Protein AF-A0A0P7WCR6-F1 (afdb_monomer)

InterPro domains:
  IPR000198 Rho GTPase-activating protein domain [PF00620] (204-243)
  IPR000198 Rho GTPase-activating protein domain [PF00620] (244-306)
  IPR000198 Rho GTPase-activating protein domain [PS50238] (139-334)
  IPR000198 Rho GTPase-activating protein domain [SM00324] (201-331)
  IPR001849 Pleckstrin homology domain [PF00169] (18-127)
  IPR001849 Pleckstrin homology domain [PS50003] (3-127)
  IPR001849 Pleckstrin homology domain [SM00233] (4-129)
  IPR008936 Rho GTPase activation protein [G3DSA:1.10.555.10] (169-244)
  IPR008936 Rho GTPase activation protein [G3DSA:1.10.555.10] (245-335)
  IPR008936 Rho GTPase activation protein [SSF48350] (186-334)
  IPR011993 PH-like domain superfamily [G3DSA:2.30.29.30] (2-131)
  IPR050729 Rho GTPase-activating protein [PTHR23176] (4-243)

Structure (mmCIF, N/CA/C/O backbone):
data_AF-A0A0P7WCR6-F1
#
_entry.id   AF-A0A0P7WCR6-F1
#
loop_
_atom_site.group_PDB
_atom_site.id
_atom_site.type_symbol
_atom_site.label_atom_id
_atom_site.label_alt_id
_atom_site.label_comp_id
_atom_site.label_asym_id
_atom_site.label_entity_id
_atom_site.label_seq_id
_atom_site.pdbx_PDB_ins_code
_atom_site.Cartn_x
_atom_site.Cartn_y
_atom_site.Cartn_z
_atom_site.occupancy
_atom_site.B_iso_or_equiv
_atom_site.auth_seq_id
_atom_site.auth_comp_id
_atom_site.auth_asym_id
_atom_site.auth_atom_id
_atom_site.pdbx_PDB_model_num
ATOM 1 N N . MET A 1 1 ? 34.610 5.562 -19.262 1.00 31.95 1 MET A N 1
ATOM 2 C CA . MET A 1 1 ? 33.791 4.786 -18.304 1.00 31.95 1 MET A CA 1
ATOM 3 C C . MET A 1 1 ? 33.119 3.664 -19.082 1.00 31.95 1 MET A C 1
ATOM 5 O O . MET A 1 1 ? 32.320 3.988 -19.953 1.00 31.95 1 MET A O 1
ATOM 9 N N . PRO A 1 2 ? 33.489 2.388 -18.886 1.00 41.81 2 PRO A N 1
ATOM 10 C CA . PRO A 1 2 ? 32.868 1.289 -19.621 1.00 41.81 2 PRO A CA 1
ATOM 11 C C . PRO A 1 2 ? 31.398 1.147 -19.199 1.00 41.81 2 PRO A C 1
ATOM 13 O O . PRO A 1 2 ? 31.091 1.083 -18.009 1.00 41.81 2 PRO A O 1
ATOM 16 N N . VAL A 1 3 ? 30.502 1.175 -20.185 1.00 52.72 3 VAL A N 1
ATOM 17 C CA . VAL A 1 3 ? 29.044 1.260 -20.019 1.00 52.72 3 VAL A CA 1
ATOM 18 C C . VAL A 1 3 ? 28.501 -0.071 -19.494 1.00 52.72 3 VAL A C 1
ATOM 20 O O . VAL A 1 3 ? 28.786 -1.124 -20.054 1.00 52.72 3 VAL A O 1
ATOM 23 N N . LEU A 1 4 ? 27.721 -0.031 -18.412 1.00 60.16 4 LEU A N 1
ATOM 24 C CA . LEU A 1 4 ? 26.920 -1.169 -17.957 1.00 60.16 4 LEU A CA 1
ATOM 25 C C . LEU A 1 4 ? 25.897 -1.523 -19.043 1.00 60.16 4 LEU A C 1
ATOM 27 O O . LEU A 1 4 ? 25.024 -0.710 -19.340 1.00 60.16 4 LEU A O 1
ATOM 31 N N . GLU A 1 5 ? 26.005 -2.714 -19.632 1.00 73.06 5 GLU A N 1
ATOM 32 C CA . GLU A 1 5 ? 25.114 -3.132 -20.721 1.00 73.06 5 GLU A CA 1
ATOM 33 C C . GLU A 1 5 ? 23.771 -3.620 -20.172 1.00 73.06 5 GLU A C 1
ATOM 35 O O . GLU A 1 5 ? 22.718 -3.225 -20.675 1.00 73.06 5 GLU A O 1
ATOM 40 N N . LYS A 1 6 ? 23.786 -4.455 -19.120 1.00 80.75 6 LYS A N 1
ATOM 41 C CA . LYS A 1 6 ? 22.566 -4.942 -18.457 1.00 80.75 6 LYS A CA 1
ATOM 42 C C . LYS A 1 6 ? 22.861 -5.547 -17.085 1.00 80.75 6 LYS A C 1
ATOM 44 O O . LYS A 1 6 ? 23.881 -6.203 -16.906 1.00 80.75 6 LYS A O 1
ATOM 49 N N . ALA A 1 7 ? 21.950 -5.391 -16.129 1.00 83.88 7 ALA A N 1
ATOM 50 C CA . ALA A 1 7 ? 21.996 -6.091 -14.847 1.00 83.88 7 ALA A CA 1
ATOM 51 C C . ALA A 1 7 ? 20.589 -6.520 -14.414 1.00 83.88 7 ALA A C 1
ATOM 53 O O . ALA A 1 7 ? 19.604 -5.875 -14.774 1.00 83.88 7 ALA A O 1
ATOM 54 N N . GLY A 1 8 ? 20.491 -7.613 -13.662 1.00 79.19 8 GLY A N 1
ATOM 55 C CA . GLY A 1 8 ? 19.223 -8.095 -13.126 1.00 79.19 8 GLY A CA 1
ATOM 56 C C . GLY A 1 8 ? 19.302 -9.508 -12.564 1.00 79.19 8 GLY A C 1
ATOM 57 O O . GLY A 1 8 ? 20.316 -10.195 -12.661 1.00 79.19 8 GLY A O 1
ATOM 58 N N . ILE A 1 9 ? 18.205 -9.946 -11.962 1.00 82.12 9 ILE A N 1
ATOM 59 C CA . ILE A 1 9 ? 18.092 -11.266 -11.344 1.00 82.12 9 ILE A CA 1
ATOM 60 C C . ILE A 1 9 ? 17.724 -12.298 -12.412 1.00 82.12 9 ILE A C 1
ATOM 62 O O . ILE A 1 9 ? 16.755 -12.101 -13.141 1.00 82.12 9 ILE A O 1
ATOM 66 N N . LEU A 1 10 ? 18.461 -13.409 -12.477 1.00 80.25 10 LEU A N 1
ATOM 67 C CA . LEU A 1 10 ? 18.158 -14.548 -13.347 1.00 80.25 10 LEU A CA 1
ATOM 68 C C . LEU A 1 10 ? 18.321 -15.866 -12.589 1.00 80.25 10 LEU A C 1
ATOM 70 O O . LEU A 1 10 ? 19.168 -15.980 -11.701 1.00 80.25 10 LEU A O 1
ATOM 74 N N . ASN A 1 11 ? 17.549 -16.881 -12.975 1.00 80.31 11 ASN A N 1
ATOM 75 C CA . ASN A 1 11 ? 17.787 -18.248 -12.527 1.00 80.31 11 ASN A CA 1
ATOM 76 C C . ASN A 1 11 ? 18.811 -18.892 -13.456 1.00 80.31 11 ASN A C 1
ATOM 78 O O . ASN A 1 11 ? 18.631 -18.889 -14.674 1.00 80.31 11 ASN A O 1
ATOM 82 N N . LYS A 1 12 ? 19.875 -19.467 -12.901 1.00 83.62 12 LYS A N 1
ATOM 83 C CA . LYS A 1 12 ? 20.907 -20.161 -13.675 1.00 83.62 12 LYS A CA 1
ATOM 84 C C . LYS A 1 12 ? 21.131 -21.577 -13.169 1.00 83.62 12 LYS A C 1
ATOM 86 O O . LYS A 1 12 ? 20.930 -21.889 -11.997 1.00 83.62 12 LYS A O 1
ATOM 91 N N . THR A 1 13 ? 21.625 -22.437 -14.047 1.00 80.56 13 THR A N 1
ATOM 92 C CA . THR A 1 13 ? 22.250 -23.696 -13.655 1.00 80.56 13 THR A CA 1
ATOM 93 C C . THR A 1 13 ? 23.379 -24.055 -14.607 1.00 80.56 13 THR A C 1
ATOM 95 O O . THR A 1 13 ? 23.327 -23.753 -15.800 1.00 80.56 13 THR A O 1
ATOM 98 N N . LYS A 1 14 ? 24.414 -24.710 -14.084 1.00 80.25 14 LYS A N 1
ATOM 99 C CA . LYS A 1 14 ? 25.519 -25.240 -14.881 1.00 80.25 14 LYS A CA 1
ATOM 100 C C . LYS A 1 14 ? 25.208 -26.686 -15.247 1.00 80.25 14 LYS A C 1
ATOM 102 O O . LYS A 1 14 ? 24.918 -27.497 -14.371 1.00 80.25 14 LYS A O 1
ATOM 107 N N . VAL A 1 15 ? 25.252 -27.005 -16.536 1.00 80.44 15 VAL A N 1
ATOM 108 C CA . VAL A 1 15 ? 24.962 -28.355 -17.051 1.00 80.44 15 VAL A CA 1
ATOM 109 C C . VAL A 1 15 ? 26.205 -29.073 -17.558 1.00 80.44 15 VAL A C 1
ATOM 111 O O . VAL A 1 15 ? 26.221 -30.303 -17.600 1.00 80.44 15 VAL A O 1
ATOM 114 N N . CYS A 1 16 ? 27.253 -28.329 -17.909 1.00 77.06 16 CYS A N 1
ATOM 115 C CA . CYS A 1 16 ? 28.523 -28.888 -18.348 1.00 77.06 16 CYS A CA 1
ATOM 116 C C . CYS A 1 16 ? 29.694 -28.074 -17.792 1.00 77.06 16 CYS A C 1
ATOM 118 O O . CYS A 1 16 ? 29.638 -26.843 -17.758 1.00 77.06 16 CYS A O 1
ATOM 120 N N . GLU A 1 17 ? 30.756 -28.761 -17.388 1.00 77.88 17 GLU A N 1
ATOM 121 C CA . GLU A 1 17 ? 32.039 -28.183 -16.995 1.00 77.88 17 GLU A CA 1
ATOM 122 C C . GLU A 1 17 ? 33.154 -28.965 -17.685 1.00 77.88 17 GLU A C 1
ATOM 124 O O . GLU A 1 17 ? 33.267 -30.176 -17.494 1.00 77.88 17 GLU A O 1
ATOM 129 N N . ASN A 1 18 ? 33.950 -28.294 -18.522 1.00 70.38 18 ASN A N 1
ATOM 130 C CA . ASN A 1 18 ? 35.040 -28.908 -19.288 1.00 70.38 18 ASN A CA 1
ATOM 131 C C . ASN A 1 18 ? 34.598 -30.164 -20.071 1.00 70.38 18 ASN A C 1
ATOM 133 O O . ASN A 1 18 ? 35.282 -31.187 -20.069 1.00 70.38 18 ASN A O 1
ATOM 137 N N . GLY A 1 19 ? 33.410 -30.126 -20.687 1.00 62.22 19 GLY A N 1
ATOM 138 C CA . GLY A 1 19 ? 32.857 -31.252 -21.451 1.00 62.22 19 GLY A CA 1
ATOM 139 C C . GLY A 1 19 ? 32.228 -32.380 -20.616 1.00 62.22 19 GLY A C 1
ATOM 140 O O . GLY A 1 19 ? 31.615 -33.283 -21.188 1.00 62.22 19 GLY A O 1
ATOM 141 N N . LYS A 1 20 ? 32.316 -32.339 -19.278 1.00 71.88 20 LYS A N 1
ATOM 142 C CA . LYS A 1 20 ? 31.663 -33.310 -18.385 1.00 71.88 20 LYS A CA 1
ATOM 143 C C . LYS A 1 20 ? 30.299 -32.796 -17.931 1.00 71.88 20 LYS A C 1
ATOM 145 O O . LYS A 1 20 ? 30.175 -31.666 -17.461 1.00 71.88 20 LYS A O 1
ATOM 150 N N . LYS A 1 21 ? 29.268 -33.643 -18.035 1.00 74.81 21 LYS A N 1
ATOM 151 C CA . LYS A 1 21 ? 27.912 -33.320 -17.565 1.00 74.81 21 LYS A CA 1
ATOM 152 C C . LYS A 1 21 ? 27.906 -33.179 -16.043 1.00 74.81 21 LYS A C 1
ATOM 154 O O . LYS A 1 21 ? 28.301 -34.102 -15.336 1.00 74.81 21 LYS A O 1
ATOM 159 N N . VAL A 1 22 ? 27.413 -32.046 -15.555 1.00 76.38 22 VAL A N 1
ATOM 160 C CA . VAL A 1 22 ? 27.266 -31.752 -14.124 1.00 76.38 22 VAL A CA 1
ATOM 161 C C . VAL A 1 22 ? 25.788 -31.836 -13.747 1.00 76.38 22 VAL A C 1
ATOM 163 O O . VAL A 1 22 ? 24.903 -31.537 -14.555 1.00 76.38 22 VAL A O 1
ATOM 166 N N . ARG A 1 23 ? 25.497 -32.285 -12.520 1.00 70.00 23 ARG A N 1
ATOM 167 C CA . ARG A 1 23 ? 24.127 -32.326 -12.000 1.00 70.00 23 ARG A CA 1
ATOM 168 C C . ARG A 1 23 ? 23.554 -30.907 -11.958 1.00 70.00 23 ARG A C 1
ATOM 170 O O . ARG A 1 23 ? 24.153 -30.014 -11.368 1.00 70.00 23 ARG A O 1
ATOM 177 N N . LYS A 1 24 ? 22.359 -30.736 -12.530 1.00 75.50 24 LYS A N 1
ATOM 178 C CA . LYS A 1 24 ? 21.612 -29.473 -12.489 1.00 75.50 24 LYS A CA 1
ATOM 179 C C . LYS A 1 24 ? 21.342 -29.072 -11.043 1.00 75.50 24 LYS A C 1
ATOM 181 O O . LYS A 1 24 ? 20.702 -29.818 -10.304 1.00 75.50 24 LYS A O 1
ATOM 186 N N . ASN A 1 25 ? 21.796 -27.883 -10.687 1.00 73.56 25 ASN A N 1
ATOM 187 C CA . ASN A 1 25 ? 21.457 -27.196 -9.452 1.00 73.56 25 ASN A CA 1
ATOM 188 C C . ASN A 1 25 ? 21.017 -25.779 -9.822 1.00 73.56 25 ASN A C 1
ATOM 190 O O . ASN A 1 25 ? 21.837 -25.000 -10.310 1.00 73.56 25 ASN A O 1
ATOM 194 N N . TRP A 1 26 ? 19.720 -25.498 -9.727 1.00 77.56 26 TRP A N 1
ATOM 195 C CA . TRP A 1 26 ? 19.171 -24.195 -10.091 1.00 77.56 26 TRP A CA 1
ATOM 196 C C . TRP A 1 26 ? 19.349 -23.227 -8.930 1.00 77.56 26 TRP A C 1
ATOM 198 O O . TRP A 1 26 ? 18.945 -23.531 -7.810 1.00 77.56 26 TRP A O 1
ATOM 208 N N . SER A 1 27 ? 19.931 -22.065 -9.207 1.00 76.12 27 SER A N 1
ATOM 209 C CA . SER A 1 27 ? 20.058 -20.984 -8.237 1.00 76.12 27 SER A CA 1
ATOM 210 C C . SER A 1 27 ? 19.693 -19.645 -8.861 1.00 76.12 27 SER A C 1
ATOM 212 O O . SER A 1 27 ? 19.939 -19.392 -10.044 1.00 76.12 27 SER A O 1
ATOM 214 N N . GLN A 1 28 ? 19.097 -18.784 -8.044 1.00 78.38 28 GLN A N 1
ATOM 215 C CA . GLN A 1 28 ? 18.871 -17.389 -8.382 1.00 78.38 28 GLN A CA 1
ATOM 216 C C . GLN A 1 28 ? 20.187 -16.626 -8.210 1.00 78.38 28 GLN A C 1
ATOM 218 O O . GLN A 1 28 ? 20.897 -16.813 -7.222 1.00 78.38 28 GLN A O 1
ATOM 223 N N . SER A 1 29 ? 20.540 -15.793 -9.184 1.00 78.38 29 SER A N 1
ATOM 224 C CA . SER A 1 29 ? 21.801 -15.054 -9.183 1.00 78.38 29 SER A CA 1
ATOM 225 C C . SER A 1 29 ? 21.607 -13.640 -9.716 1.00 78.38 29 SER A C 1
ATOM 227 O O . SER A 1 29 ? 20.920 -13.424 -10.720 1.00 78.38 29 SER A O 1
ATOM 229 N N . TRP A 1 30 ? 22.240 -12.668 -9.053 1.00 79.75 30 TRP A N 1
ATOM 230 C CA . TRP A 1 30 ? 22.373 -11.320 -9.595 1.00 79.75 30 TRP A CA 1
ATOM 231 C C . TRP A 1 30 ? 23.361 -11.361 -10.761 1.00 79.75 30 TRP A C 1
ATOM 233 O O . TRP A 1 30 ? 24.561 -11.583 -10.581 1.00 79.75 30 TRP A O 1
ATOM 243 N N . THR A 1 31 ? 22.838 -11.190 -11.969 1.00 82.25 31 THR A N 1
ATOM 244 C CA . THR A 1 31 ? 23.583 -11.322 -13.216 1.00 82.25 31 THR A CA 1
ATOM 245 C C . THR A 1 31 ? 23.892 -9.943 -13.775 1.00 82.25 31 THR A C 1
ATOM 247 O O . THR A 1 31 ? 23.001 -9.105 -13.909 1.00 82.25 31 THR A O 1
ATOM 250 N N . VAL A 1 32 ? 25.156 -9.708 -14.112 1.00 82.75 32 VAL A N 1
ATOM 251 C CA . VAL A 1 32 ? 25.634 -8.440 -14.668 1.00 82.75 32 VAL A CA 1
ATOM 252 C C . VAL A 1 32 ? 26.375 -8.716 -15.964 1.00 82.75 32 VAL A C 1
ATOM 254 O O . VAL A 1 32 ? 27.265 -9.558 -15.997 1.00 82.75 32 VAL A O 1
ATOM 257 N N . LEU A 1 33 ? 26.015 -7.991 -17.017 1.00 80.56 33 LEU A N 1
ATOM 258 C CA . LEU A 1 33 ? 26.712 -7.968 -18.291 1.00 80.56 33 LEU A CA 1
ATOM 259 C C . LEU A 1 33 ? 27.447 -6.636 -18.441 1.00 80.56 33 LEU A C 1
ATOM 261 O O . LEU A 1 33 ? 26.833 -5.563 -18.437 1.00 80.56 33 LEU A O 1
ATOM 265 N N . HIS A 1 34 ? 28.767 -6.713 -18.575 1.00 82.25 34 HIS A N 1
ATOM 266 C CA . HIS A 1 34 ? 29.632 -5.549 -18.713 1.00 82.25 34 HIS A CA 1
ATOM 267 C C . HIS A 1 34 ? 30.863 -5.891 -19.549 1.00 82.25 34 HIS A C 1
ATOM 269 O O . HIS A 1 34 ? 31.556 -6.860 -19.254 1.00 82.25 34 HIS A O 1
ATOM 275 N N . GLY A 1 35 ? 31.128 -5.111 -20.602 1.00 73.94 35 GLY A N 1
ATOM 276 C CA . GLY A 1 35 ? 32.359 -5.231 -21.390 1.00 73.94 35 GLY A CA 1
ATOM 277 C C . GLY A 1 35 ? 32.557 -6.610 -22.022 1.00 73.94 35 GLY A C 1
ATOM 278 O O . GLY A 1 35 ? 33.682 -7.100 -22.081 1.00 73.94 35 GLY A O 1
ATOM 279 N N . GLY A 1 36 ? 31.471 -7.269 -22.437 1.00 78.19 36 GLY A N 1
ATOM 280 C CA . GLY A 1 36 ? 31.535 -8.629 -22.977 1.00 78.19 36 GLY A CA 1
ATOM 281 C C . GLY A 1 36 ? 31.733 -9.744 -21.949 1.00 78.19 36 GLY A C 1
ATOM 282 O O . GLY A 1 36 ? 31.968 -10.894 -22.323 1.00 78.19 36 GLY A O 1
ATOM 283 N N . VAL A 1 37 ? 31.621 -9.425 -20.662 1.00 80.12 37 VAL A N 1
ATOM 284 C CA . VAL A 1 37 ? 31.745 -10.372 -19.559 1.00 80.12 37 VAL A CA 1
ATOM 285 C C . VAL A 1 37 ? 30.409 -10.480 -18.829 1.00 80.12 37 VAL A C 1
ATOM 287 O O . VAL A 1 37 ? 29.841 -9.482 -18.385 1.00 80.12 37 VAL A O 1
ATOM 290 N N . LEU A 1 38 ? 29.899 -11.706 -18.714 1.00 81.94 38 LEU A N 1
ATOM 291 C CA . LEU A 1 38 ? 28.676 -12.035 -17.992 1.00 81.94 38 LEU A CA 1
ATOM 292 C C . LEU A 1 38 ? 29.032 -12.627 -16.623 1.00 81.94 38 LEU A C 1
ATOM 294 O O . LEU A 1 38 ? 29.525 -13.752 -16.528 1.00 81.94 38 LEU A O 1
ATOM 298 N N . THR A 1 39 ? 28.772 -11.876 -15.560 1.00 80.88 39 THR A N 1
ATOM 299 C CA . THR A 1 39 ? 29.121 -12.242 -14.184 1.00 80.88 39 THR A CA 1
ATOM 300 C C . THR A 1 39 ? 27.879 -12.624 -13.391 1.00 80.88 39 THR A C 1
ATOM 302 O O . THR A 1 39 ? 26.918 -11.858 -13.305 1.00 80.88 39 THR A O 1
ATOM 305 N N . PHE A 1 40 ? 27.926 -13.796 -12.764 1.00 82.62 40 PHE A N 1
ATOM 306 C CA . PHE A 1 40 ? 26.909 -14.312 -11.856 1.00 82.62 40 PHE A CA 1
ATOM 307 C C . PHE A 1 40 ? 27.381 -14.141 -10.415 1.00 82.62 40 PHE A C 1
ATOM 309 O O . PHE A 1 40 ? 28.384 -14.734 -10.013 1.00 82.62 40 PHE A O 1
ATOM 316 N N . HIS A 1 41 ? 26.656 -13.356 -9.627 1.00 76.50 41 HIS A N 1
ATOM 317 C CA . HIS A 1 41 ? 26.973 -13.123 -8.222 1.00 76.50 41 HIS A CA 1
ATOM 318 C C . HIS A 1 41 ? 26.136 -14.039 -7.328 1.00 76.50 41 HIS A C 1
ATOM 320 O O . HIS A 1 41 ? 24.958 -14.297 -7.611 1.00 76.50 41 HIS A O 1
ATOM 326 N N . LYS A 1 42 ? 26.760 -14.533 -6.257 1.00 64.56 42 LYS A N 1
ATOM 327 C CA . LYS A 1 42 ? 26.117 -15.410 -5.277 1.00 64.56 42 LYS A CA 1
ATOM 328 C C . LYS A 1 42 ? 25.110 -14.610 -4.447 1.00 64.56 42 LYS A C 1
ATOM 330 O O . LYS A 1 42 ? 25.388 -13.475 -4.065 1.00 64.56 42 LYS A O 1
ATOM 335 N N . ASP A 1 43 ? 23.962 -15.208 -4.140 1.00 53.88 43 ASP A N 1
ATOM 336 C CA . ASP A 1 43 ? 23.026 -14.649 -3.161 1.00 53.88 43 ASP A CA 1
ATOM 337 C C . ASP A 1 43 ? 23.709 -14.608 -1.773 1.00 53.88 43 ASP A C 1
ATOM 339 O O . ASP A 1 43 ? 24.177 -15.665 -1.313 1.00 53.88 43 ASP A O 1
ATOM 343 N N . PRO A 1 44 ? 23.767 -13.443 -1.087 1.00 49.22 44 PRO A N 1
ATOM 344 C CA . PRO A 1 44 ? 24.331 -13.309 0.260 1.00 49.22 44 PRO A CA 1
ATOM 345 C C . PRO A 1 44 ? 23.808 -14.343 1.272 1.00 49.22 44 PRO A C 1
ATOM 347 O O . PRO A 1 44 ? 24.497 -14.659 2.242 1.00 49.22 44 PRO A O 1
ATOM 350 N N . LYS A 1 45 ? 22.617 -14.914 1.045 1.00 45.44 45 LYS A N 1
ATOM 351 C CA . LYS A 1 45 ? 21.961 -15.867 1.954 1.00 45.44 45 LYS A CA 1
ATOM 352 C C . LYS A 1 45 ? 22.445 -17.319 1.867 1.00 45.44 45 LYS A C 1
ATOM 354 O O . LYS A 1 45 ? 22.002 -18.141 2.662 1.00 45.44 45 LYS A O 1
ATOM 359 N N . SER A 1 46 ? 23.346 -17.667 0.944 1.00 42.12 46 SER A N 1
ATOM 360 C CA . SER A 1 46 ? 23.799 -19.061 0.734 1.00 42.12 46 SER A CA 1
ATOM 361 C C . SER A 1 46 ? 25.205 -19.372 1.279 1.00 42.12 46 SER A C 1
ATOM 363 O O . SER A 1 46 ? 25.858 -20.340 0.869 1.00 42.12 46 SER A O 1
ATOM 365 N N . THR A 1 47 ? 25.705 -18.558 2.209 1.00 38.94 47 THR A N 1
ATOM 366 C CA . THR A 1 47 ? 26.934 -18.856 2.959 1.00 38.94 47 THR A CA 1
ATOM 367 C C . THR A 1 47 ? 26.555 -19.668 4.194 1.00 38.94 47 THR A C 1
ATOM 369 O O . THR A 1 47 ? 25.841 -19.176 5.063 1.00 38.94 47 THR A O 1
ATOM 372 N N . ALA A 1 48 ? 26.975 -20.935 4.243 1.00 35.03 48 ALA A N 1
ATOM 373 C CA . ALA A 1 48 ? 26.765 -21.795 5.401 1.00 35.03 48 ALA A CA 1
ATOM 374 C C . ALA A 1 48 ? 27.342 -21.135 6.665 1.00 35.03 48 ALA A C 1
ATOM 376 O O . ALA A 1 48 ? 28.420 -20.540 6.625 1.00 35.03 48 ALA A O 1
ATOM 377 N N . ALA A 1 49 ? 26.607 -21.239 7.773 1.00 39.06 49 ALA A N 1
ATOM 378 C CA . ALA A 1 49 ? 27.015 -20.741 9.078 1.00 39.06 49 ALA A CA 1
ATOM 379 C C . ALA A 1 49 ? 28.322 -21.424 9.512 1.00 39.06 49 ALA A C 1
ATOM 381 O O . ALA A 1 49 ? 28.314 -22.582 9.920 1.00 39.06 49 ALA A O 1
ATOM 382 N N . GLY A 1 50 ? 29.448 -20.721 9.377 1.00 40.34 50 GLY A N 1
ATOM 383 C CA . GLY A 1 50 ? 30.744 -21.253 9.793 1.00 40.34 50 GLY A CA 1
ATOM 384 C C . GLY A 1 50 ? 31.957 -20.659 9.084 1.00 40.34 50 GLY A C 1
ATOM 385 O O . GLY A 1 50 ? 32.796 -21.416 8.621 1.00 40.34 50 GLY A O 1
ATOM 386 N N . ALA A 1 51 ? 32.067 -19.334 8.980 1.00 33.25 51 ALA A N 1
ATOM 387 C CA . ALA A 1 51 ? 33.357 -18.652 8.825 1.00 33.25 51 ALA A CA 1
ATOM 388 C C . ALA A 1 51 ? 33.168 -17.158 9.106 1.00 33.25 51 ALA A C 1
ATOM 390 O O . ALA A 1 51 ? 32.571 -16.422 8.324 1.00 33.25 51 ALA A O 1
ATOM 391 N N . SER A 1 52 ? 33.645 -16.735 10.270 1.00 41.75 52 SER A N 1
ATOM 392 C CA . SER A 1 52 ? 33.746 -15.335 10.664 1.00 41.75 52 SER A CA 1
ATOM 393 C C . SER A 1 52 ? 34.858 -14.640 9.856 1.00 41.75 52 SER A C 1
ATOM 395 O O . SER A 1 52 ? 35.898 -15.242 9.591 1.00 41.75 52 SER A O 1
ATOM 397 N N . ASN A 1 53 ? 34.614 -13.365 9.521 1.00 34.31 53 ASN A N 1
ATOM 398 C CA . ASN A 1 53 ? 35.523 -12.345 8.968 1.00 34.31 53 ASN A CA 1
ATOM 399 C C . ASN A 1 53 ? 35.772 -12.302 7.442 1.00 34.31 53 ASN A C 1
ATOM 401 O O . ASN A 1 53 ? 36.702 -12.927 6.941 1.00 34.31 53 ASN A O 1
ATOM 405 N N . LYS A 1 54 ? 35.063 -11.395 6.739 1.00 36.72 54 LYS A N 1
ATOM 406 C CA . LYS A 1 54 ? 35.589 -10.141 6.122 1.00 36.72 54 LYS A CA 1
ATOM 407 C C . LYS A 1 54 ? 34.672 -9.620 4.993 1.00 36.72 54 LYS A C 1
ATOM 409 O O . LYS A 1 54 ? 34.407 -10.333 4.037 1.00 36.72 54 LYS A O 1
ATOM 414 N N . THR A 1 55 ? 34.325 -8.327 5.073 1.00 31.44 55 THR A N 1
ATOM 415 C CA . THR A 1 55 ? 33.871 -7.412 3.993 1.00 31.44 55 THR A CA 1
ATOM 416 C C . THR A 1 55 ? 32.539 -7.703 3.273 1.00 31.44 55 THR A C 1
ATOM 418 O O . THR A 1 55 ? 32.321 -8.793 2.767 1.00 31.44 55 THR A O 1
ATOM 421 N N . ASN A 1 56 ? 31.696 -6.666 3.120 1.00 37.72 56 ASN A N 1
ATOM 422 C CA . ASN A 1 56 ? 30.502 -6.587 2.246 1.00 37.72 56 ASN A CA 1
ATOM 423 C C . ASN A 1 56 ? 30.839 -6.706 0.733 1.00 37.72 56 ASN A C 1
ATOM 425 O O . ASN A 1 56 ? 30.254 -6.027 -0.110 1.00 37.72 56 ASN A O 1
ATOM 429 N N . GLN A 1 57 ? 31.819 -7.528 0.358 1.00 38.09 57 GLN A N 1
ATOM 430 C CA . GLN A 1 57 ? 32.159 -7.764 -1.038 1.00 38.09 57 GLN A CA 1
ATOM 431 C C . GLN A 1 57 ? 31.154 -8.741 -1.648 1.00 38.09 57 GLN A C 1
ATOM 433 O O . GLN A 1 57 ? 31.063 -9.898 -1.243 1.00 38.09 57 GLN A O 1
ATOM 438 N N . ILE A 1 58 ? 30.417 -8.275 -2.657 1.00 46.00 58 ILE A N 1
ATOM 439 C CA . ILE A 1 58 ? 29.703 -9.148 -3.587 1.00 46.00 58 ILE A CA 1
ATOM 440 C C . ILE A 1 58 ? 30.777 -9.974 -4.305 1.00 46.00 58 ILE A C 1
ATOM 442 O O . ILE A 1 58 ? 31.449 -9.481 -5.209 1.00 46.00 58 ILE A O 1
ATOM 446 N N . VAL A 1 59 ? 30.982 -11.216 -3.869 1.00 44.44 59 VAL A N 1
ATOM 447 C CA . VAL A 1 59 ? 31.964 -12.108 -4.488 1.00 44.44 59 VAL A CA 1
ATOM 448 C C . VAL A 1 59 ? 31.365 -12.648 -5.795 1.00 44.44 59 VAL A C 1
ATOM 450 O O .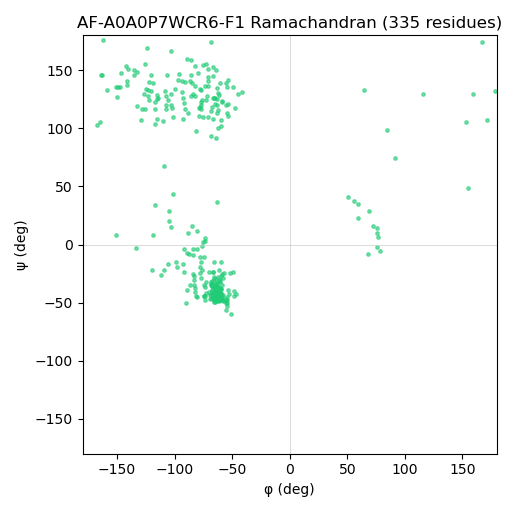 VAL A 1 59 ? 30.282 -13.246 -5.760 1.00 44.44 59 VAL A O 1
ATOM 453 N N . PRO A 1 60 ? 32.017 -12.443 -6.955 1.00 54.66 60 PRO A N 1
ATOM 454 C CA . PRO A 1 60 ? 31.578 -13.051 -8.204 1.00 54.66 60 PRO A CA 1
ATOM 455 C C . PRO A 1 60 ? 31.686 -14.573 -8.066 1.00 54.66 60 PRO A C 1
ATOM 457 O O . PRO A 1 60 ? 32.756 -15.109 -7.793 1.00 54.66 60 PRO A O 1
ATOM 460 N N . GLU A 1 61 ? 30.561 -15.273 -8.210 1.00 61.75 61 GLU A N 1
ATOM 461 C CA . GLU A 1 61 ? 30.519 -16.732 -8.092 1.00 61.75 61 GLU A CA 1
ATOM 462 C C . GLU A 1 61 ? 31.127 -17.365 -9.343 1.00 61.75 61 GLU A C 1
ATOM 464 O O . GLU A 1 61 ? 31.929 -18.288 -9.256 1.00 61.75 61 GLU A O 1
ATOM 469 N N . PHE A 1 62 ? 30.749 -16.840 -10.514 1.00 68.44 62 PHE A N 1
ATOM 470 C CA . PHE A 1 62 ? 31.264 -17.276 -11.804 1.00 68.44 62 PHE A CA 1
ATOM 471 C C . PHE A 1 62 ? 31.233 -16.131 -12.809 1.00 68.44 62 PHE A C 1
ATOM 473 O O . PHE A 1 62 ? 30.219 -15.449 -12.956 1.00 68.44 62 PHE A O 1
ATOM 480 N N . THR A 1 63 ? 32.321 -15.989 -13.552 1.00 74.31 63 THR A N 1
ATOM 481 C CA . THR A 1 63 ? 32.476 -14.993 -14.607 1.00 74.31 63 THR A CA 1
ATOM 482 C C . THR A 1 63 ? 32.617 -15.714 -15.938 1.00 74.31 63 THR A C 1
ATOM 484 O O . THR A 1 63 ? 33.425 -16.634 -16.067 1.00 74.31 63 THR A O 1
ATOM 487 N N . VAL A 1 64 ? 31.809 -15.327 -16.920 1.00 79.81 64 VAL A N 1
ATOM 488 C CA . VAL A 1 64 ? 31.789 -15.923 -18.254 1.00 79.81 64 VAL A CA 1
ATOM 489 C C . VAL A 1 64 ? 32.192 -14.875 -19.279 1.00 79.81 64 VAL A C 1
ATOM 491 O O . VAL A 1 64 ? 31.489 -13.889 -19.477 1.00 79.81 64 VAL A O 1
ATOM 494 N N . GLU A 1 65 ? 33.310 -15.101 -19.962 1.00 77.81 65 GLU A N 1
ATOM 495 C CA . GLU A 1 65 ? 33.696 -14.291 -21.116 1.00 77.81 65 GLU A CA 1
ATOM 496 C C . GLU A 1 65 ? 32.853 -14.697 -22.331 1.00 77.81 65 GLU A C 1
ATOM 498 O O . GLU A 1 65 ? 32.791 -15.875 -22.697 1.00 77.81 65 GLU A O 1
ATOM 503 N N . LEU A 1 66 ? 32.171 -13.726 -22.943 1.00 81.31 66 LEU A N 1
ATOM 504 C CA . LEU A 1 66 ? 31.265 -13.975 -24.065 1.00 81.31 66 LEU A CA 1
ATOM 505 C C . LEU A 1 66 ? 31.980 -14.034 -25.420 1.00 81.31 66 LEU A C 1
ATOM 507 O O . LEU A 1 66 ? 31.370 -14.422 -26.415 1.00 81.31 66 LEU A O 1
ATOM 511 N N . ARG A 1 67 ? 33.269 -13.684 -25.487 1.00 73.94 67 ARG A N 1
ATOM 512 C CA . ARG A 1 67 ? 34.059 -13.763 -26.721 1.00 73.94 67 ARG A CA 1
ATOM 513 C C . ARG A 1 67 ? 34.171 -15.224 -27.182 1.00 73.94 67 ARG A C 1
ATOM 515 O O . ARG A 1 67 ? 34.805 -16.050 -26.527 1.00 73.94 67 ARG A O 1
ATOM 522 N N . GLY A 1 68 ? 33.552 -15.542 -28.320 1.00 69.12 68 GLY A N 1
ATOM 523 C CA . GLY A 1 68 ? 33.467 -16.909 -28.850 1.00 69.12 68 GLY A CA 1
ATOM 524 C C . GLY A 1 68 ? 32.512 -17.829 -28.076 1.00 69.12 68 GLY A C 1
ATOM 525 O O . GLY A 1 68 ? 32.607 -19.052 -28.200 1.00 69.12 68 GLY A O 1
ATOM 526 N N . ALA A 1 69 ? 31.628 -17.267 -27.246 1.00 79.50 69 ALA A N 1
ATOM 527 C CA . ALA A 1 69 ? 30.509 -17.995 -26.661 1.00 79.50 69 ALA A CA 1
ATOM 528 C C . ALA A 1 69 ? 29.338 -18.058 -27.654 1.00 79.50 69 ALA A C 1
ATOM 530 O O . ALA A 1 69 ? 29.173 -17.179 -28.489 1.00 79.50 69 ALA A O 1
ATOM 531 N N . THR A 1 70 ? 28.489 -19.079 -27.543 1.00 78.31 70 THR A N 1
ATOM 532 C CA . THR A 1 70 ? 27.253 -19.184 -28.336 1.00 78.31 70 THR A CA 1
ATOM 533 C C . THR A 1 70 ? 26.042 -19.198 -27.420 1.00 78.31 70 THR A C 1
ATOM 535 O O . THR A 1 70 ? 26.059 -19.840 -26.368 1.00 78.31 70 THR A O 1
ATOM 538 N N . ILE A 1 71 ? 24.986 -18.489 -27.816 1.00 83.38 71 ILE A N 1
ATOM 539 C CA . ILE A 1 71 ? 23.709 -18.460 -27.106 1.00 83.38 71 ILE A CA 1
ATOM 540 C C . ILE A 1 71 ? 22.579 -18.907 -28.034 1.00 83.38 71 ILE A C 1
ATOM 542 O O . ILE A 1 71 ? 22.561 -18.567 -29.214 1.00 83.38 71 ILE A O 1
ATOM 546 N N . GLY A 1 72 ? 21.645 -19.692 -27.506 1.00 80.25 72 GLY A N 1
ATOM 547 C CA . GLY A 1 72 ? 20.437 -20.097 -28.217 1.00 80.25 72 GLY A CA 1
ATOM 548 C C . GLY A 1 72 ? 19.364 -20.604 -27.262 1.00 80.25 72 GLY A C 1
ATOM 549 O O . GLY A 1 72 ? 19.592 -20.713 -26.059 1.00 80.25 72 GLY A O 1
ATOM 550 N N . TRP A 1 73 ? 18.188 -20.926 -27.785 1.00 77.56 73 TRP A N 1
ATOM 551 C CA . TRP A 1 73 ? 17.104 -21.503 -26.990 1.00 77.56 73 TRP A CA 1
ATOM 552 C C . TRP A 1 73 ? 17.396 -22.962 -26.629 1.00 77.56 73 TRP A C 1
ATOM 554 O O . TRP A 1 73 ? 17.864 -23.741 -27.462 1.00 77.56 73 TRP A O 1
ATOM 564 N N . ALA A 1 74 ? 17.133 -23.337 -25.377 1.00 70.56 74 ALA A N 1
ATOM 565 C CA . ALA A 1 74 ? 17.382 -24.687 -24.892 1.00 70.56 74 ALA A CA 1
ATOM 566 C C . ALA A 1 74 ? 16.383 -25.693 -25.487 1.00 70.56 74 ALA A C 1
ATOM 568 O O . ALA A 1 74 ? 15.173 -25.464 -25.527 1.00 70.56 74 ALA A O 1
ATOM 569 N N . SER A 1 75 ? 16.891 -26.851 -25.902 1.00 63.22 75 SER A N 1
ATOM 570 C CA . SER A 1 75 ? 16.084 -27.930 -26.466 1.00 63.22 75 SER A CA 1
ATOM 571 C C . SER A 1 75 ? 15.231 -28.652 -25.407 1.00 63.22 75 SER A C 1
ATOM 573 O O . SER A 1 75 ? 15.536 -28.668 -24.208 1.00 63.22 75 SER A O 1
ATOM 575 N N . LYS A 1 76 ? 14.133 -29.273 -25.859 1.00 56.00 76 LYS A N 1
ATOM 576 C CA . LYS A 1 76 ? 13.092 -29.906 -25.021 1.00 56.00 76 LYS A CA 1
ATOM 577 C C . LYS A 1 76 ? 13.594 -31.064 -24.146 1.00 56.00 76 LYS A C 1
ATOM 579 O O . LYS A 1 76 ? 13.002 -31.355 -23.114 1.00 56.00 76 LYS A O 1
ATOM 584 N N . ASP A 1 77 ? 14.711 -31.686 -24.512 1.00 55.09 77 ASP A N 1
ATOM 585 C CA . ASP A 1 77 ? 15.403 -32.736 -23.751 1.00 55.09 77 ASP A CA 1
ATOM 586 C C . ASP A 1 77 ? 16.216 -32.195 -22.557 1.00 55.09 77 ASP A C 1
ATOM 588 O O . ASP A 1 77 ? 16.586 -32.950 -21.654 1.00 55.09 77 ASP A O 1
ATOM 592 N N . LYS A 1 78 ? 16.473 -30.879 -22.507 1.00 52.03 78 LYS A N 1
ATOM 593 C CA . LYS A 1 78 ? 17.297 -30.239 -21.468 1.00 52.03 78 LYS A CA 1
ATOM 594 C C . LYS A 1 78 ? 16.501 -29.453 -20.429 1.00 52.03 78 LYS A C 1
ATOM 596 O O . LYS A 1 78 ? 17.039 -29.217 -19.346 1.00 52.03 78 LYS A O 1
ATOM 601 N N . SER A 1 79 ? 15.239 -29.116 -20.688 1.00 51.72 79 SER A N 1
ATOM 602 C CA . SER A 1 79 ? 14.349 -28.435 -19.737 1.00 51.72 79 SER A CA 1
ATOM 603 C C . SER A 1 79 ? 13.153 -29.330 -19.400 1.00 51.72 79 SER A C 1
ATOM 605 O O . SER A 1 79 ? 12.250 -29.515 -20.208 1.00 51.72 79 SER A O 1
ATOM 607 N N . SER A 1 80 ? 13.160 -29.942 -18.214 1.00 45.69 80 SER A N 1
ATOM 608 C CA . SER A 1 80 ? 12.155 -30.925 -17.794 1.00 45.69 80 SER A CA 1
ATOM 609 C C . SER A 1 80 ? 11.237 -30.356 -16.708 1.00 45.69 80 SER A C 1
ATOM 611 O O . SER A 1 80 ? 11.281 -30.811 -15.564 1.00 45.69 80 SER A O 1
ATOM 613 N N . LYS A 1 81 ? 10.397 -29.365 -17.034 1.00 43.38 81 LYS A N 1
ATOM 614 C CA . LYS A 1 81 ? 9.204 -29.084 -16.216 1.00 43.38 81 LYS A CA 1
ATOM 615 C C . LYS A 1 81 ? 8.108 -30.071 -16.638 1.00 43.38 81 LYS A C 1
ATOM 617 O O . LYS A 1 81 ? 7.454 -29.910 -17.662 1.00 43.38 81 LYS A O 1
ATOM 622 N N . LYS A 1 82 ? 7.976 -31.160 -15.874 1.00 36.47 82 LYS A N 1
ATOM 623 C CA . LYS A 1 82 ? 6.864 -32.116 -15.964 1.00 36.47 82 LYS A CA 1
ATOM 624 C C . LYS A 1 82 ? 5.666 -31.453 -15.273 1.00 36.47 82 LYS A C 1
ATOM 626 O O . LYS A 1 82 ? 5.771 -31.157 -14.089 1.00 36.47 82 LYS A O 1
ATOM 631 N N . ASN A 1 83 ? 4.568 -31.257 -16.004 1.00 33.88 83 ASN A N 1
ATOM 632 C CA . ASN A 1 83 ? 3.244 -30.811 -15.533 1.00 33.88 83 ASN A CA 1
ATOM 633 C C . ASN A 1 83 ? 2.985 -29.292 -15.543 1.00 33.88 83 ASN A C 1
ATOM 635 O O . ASN A 1 83 ? 2.893 -28.692 -14.483 1.00 33.88 83 ASN A O 1
ATOM 639 N N . VAL A 1 84 ? 2.763 -28.703 -16.724 1.00 31.06 84 VAL A N 1
ATOM 640 C CA . VAL A 1 84 ? 1.772 -27.624 -16.932 1.00 31.06 84 VAL A CA 1
ATOM 641 C C . VAL A 1 84 ? 1.217 -27.773 -18.356 1.00 31.06 84 VAL A C 1
ATOM 643 O O . VAL A 1 84 ? 1.953 -28.073 -19.298 1.00 31.06 84 VAL A O 1
ATOM 646 N N . LEU A 1 85 ? -0.100 -27.650 -18.487 1.00 30.16 85 LEU A N 1
ATOM 647 C CA . LEU A 1 85 ? -0.857 -27.650 -19.734 1.00 30.16 85 LEU A CA 1
ATOM 648 C C . LEU A 1 85 ? -0.474 -26.430 -20.592 1.00 30.16 85 LEU A C 1
ATOM 650 O O . LEU A 1 85 ? -1.029 -25.368 -20.391 1.00 30.16 85 LEU A O 1
ATOM 654 N N . GLU A 1 86 ? 0.506 -26.583 -21.483 1.00 30.52 86 GLU A N 1
ATOM 655 C CA . GLU A 1 86 ? 0.657 -25.914 -22.794 1.00 30.52 86 GLU A CA 1
ATOM 656 C C . GLU A 1 86 ? 2.055 -26.255 -23.334 1.00 30.52 86 GLU A C 1
ATOM 658 O O . GLU A 1 86 ? 3.093 -25.846 -22.813 1.00 30.52 86 GLU A O 1
ATOM 663 N N . LYS A 1 87 ? 2.102 -27.121 -24.348 1.00 31.30 87 LYS A N 1
ATOM 664 C CA . LYS A 1 87 ? 3.302 -27.877 -24.752 1.00 31.30 87 LYS A CA 1
ATOM 665 C C . LYS A 1 87 ? 4.319 -27.111 -25.621 1.00 31.30 87 LYS A C 1
ATOM 667 O O . LYS A 1 87 ? 5.258 -27.754 -26.100 1.00 31.30 87 LYS A O 1
ATOM 672 N N . GLU A 1 88 ? 4.201 -25.790 -25.767 1.00 32.88 88 GLU A N 1
ATOM 673 C CA . GLU A 1 88 ? 5.136 -24.958 -26.555 1.00 32.88 88 GLU A CA 1
ATOM 674 C C . GLU A 1 88 ? 5.854 -23.853 -25.757 1.00 32.88 88 GLU A C 1
ATOM 676 O O . GLU A 1 88 ? 6.957 -23.462 -26.134 1.00 32.88 88 GLU A O 1
ATOM 681 N N . VAL A 1 89 ? 5.327 -23.413 -24.609 1.00 35.41 89 VAL A N 1
ATOM 682 C CA . VAL A 1 89 ? 5.813 -22.184 -23.946 1.00 35.41 89 VAL A CA 1
ATOM 683 C C . VAL A 1 89 ? 7.064 -22.414 -23.079 1.00 35.41 89 VAL A C 1
ATOM 685 O O . VAL A 1 89 ? 7.979 -21.599 -23.057 1.00 35.41 89 VAL A O 1
ATOM 688 N N . CYS A 1 90 ? 7.197 -23.572 -22.420 1.00 38.09 90 CYS A N 1
ATOM 689 C CA . CYS A 1 90 ? 8.272 -23.791 -21.432 1.00 38.09 90 CYS A CA 1
ATOM 690 C C . CYS A 1 90 ? 9.711 -23.811 -21.998 1.00 38.09 90 CYS A C 1
ATOM 692 O O . CYS A 1 90 ? 10.658 -23.570 -21.247 1.00 38.09 90 CYS A O 1
ATOM 694 N N . CYS A 1 91 ? 9.912 -24.112 -23.288 1.00 44.75 91 CYS A N 1
ATOM 695 C CA . CYS A 1 91 ? 11.247 -24.084 -23.911 1.00 44.75 91 CYS A CA 1
ATOM 696 C C . CYS A 1 91 ? 11.659 -22.679 -24.371 1.00 44.75 91 CYS A C 1
ATOM 698 O O . CYS A 1 91 ? 12.852 -22.383 -24.395 1.00 44.75 91 CYS A O 1
ATOM 700 N N . ALA A 1 92 ? 10.691 -21.801 -24.655 1.00 50.78 92 ALA A N 1
ATOM 701 C CA . ALA A 1 92 ? 10.924 -20.417 -25.069 1.00 50.78 92 ALA A CA 1
ATOM 702 C C . ALA A 1 92 ? 11.380 -19.502 -23.917 1.00 50.78 92 ALA A C 1
ATOM 704 O O . ALA A 1 92 ? 11.564 -18.310 -24.118 1.00 50.78 92 ALA A O 1
ATOM 705 N N . MET A 1 93 ? 11.579 -20.046 -22.710 1.00 54.59 93 MET A N 1
ATOM 706 C CA . MET A 1 93 ? 11.983 -19.281 -21.522 1.00 54.59 93 MET A CA 1
ATOM 707 C C . MET A 1 93 ? 13.329 -19.718 -20.943 1.00 54.59 93 MET A C 1
ATOM 709 O O . MET A 1 93 ? 13.707 -19.297 -19.851 1.00 54.59 93 MET A O 1
ATOM 713 N N . CYS A 1 94 ? 14.051 -20.593 -21.646 1.00 64.19 94 CYS A N 1
ATOM 714 C CA . CYS A 1 94 ? 15.335 -21.113 -21.201 1.00 64.19 94 CYS A CA 1
ATOM 715 C C . CYS A 1 94 ? 16.394 -20.885 -22.280 1.00 64.19 94 CYS A C 1
ATOM 717 O O . CYS A 1 94 ? 16.328 -21.458 -23.366 1.00 64.19 94 CYS A O 1
ATOM 719 N N . LEU A 1 95 ? 17.401 -20.083 -21.958 1.00 73.81 95 LEU A N 1
ATOM 720 C CA . LEU A 1 95 ? 18.563 -19.842 -22.802 1.00 73.81 95 LEU A CA 1
ATOM 721 C C . LEU A 1 95 ? 19.655 -20.843 -22.465 1.00 73.81 95 LEU A C 1
ATOM 723 O O . LEU A 1 95 ? 19.895 -21.148 -21.299 1.00 73.81 95 LEU A O 1
ATOM 727 N N . GLN A 1 96 ? 20.329 -21.338 -23.489 1.00 78.06 96 GLN A N 1
ATOM 728 C CA . GLN A 1 96 ? 21.522 -22.149 -23.379 1.00 78.06 96 GLN A CA 1
ATOM 729 C C . GLN A 1 96 ? 22.722 -21.310 -23.815 1.00 78.06 96 GLN A C 1
ATOM 731 O O . GLN A 1 96 ? 22.814 -20.918 -24.976 1.00 78.06 96 GLN A O 1
ATOM 736 N N . LEU A 1 97 ? 23.642 -21.061 -22.886 1.00 80.38 97 LEU A N 1
ATOM 737 C CA . LEU A 1 97 ? 24.905 -20.373 -23.137 1.00 80.38 97 LEU A CA 1
ATOM 738 C C . LEU A 1 97 ? 26.039 -21.396 -23.110 1.00 80.38 97 LEU A C 1
ATOM 740 O O . LEU A 1 97 ? 26.208 -22.106 -22.116 1.00 80.38 97 LEU A O 1
ATOM 744 N N . LYS A 1 98 ? 26.823 -21.468 -24.183 1.00 80.88 98 LYS A N 1
ATOM 745 C CA . LYS A 1 98 ? 28.018 -22.311 -24.265 1.00 80.88 98 LYS A CA 1
ATOM 746 C C . LYS A 1 98 ? 29.253 -21.441 -24.376 1.00 80.88 98 LYS A C 1
ATOM 748 O O . LYS A 1 98 ? 29.339 -20.606 -25.271 1.00 80.88 98 LYS A O 1
ATOM 753 N N . THR A 1 99 ? 30.210 -21.652 -23.489 1.00 78.81 99 THR A N 1
ATOM 754 C CA . THR A 1 99 ? 31.479 -20.924 -23.489 1.00 78.81 99 THR A CA 1
ATOM 755 C C . THR A 1 99 ? 32.511 -21.635 -24.362 1.00 78.81 99 THR A C 1
ATOM 757 O O . THR A 1 99 ? 32.438 -22.849 -24.576 1.00 78.81 99 THR A O 1
ATOM 760 N N . ARG A 1 100 ? 33.545 -20.907 -24.799 1.00 74.75 100 ARG A N 1
ATOM 761 C CA . ARG A 1 100 ? 34.709 -21.491 -25.490 1.00 74.75 100 ARG A CA 1
ATOM 762 C C . ARG A 1 100 ? 35.449 -22.534 -24.640 1.00 74.75 100 ARG A C 1
ATOM 764 O O . ARG A 1 100 ? 36.043 -23.461 -25.176 1.00 74.75 100 ARG A O 1
ATOM 771 N N . THR A 1 101 ? 35.378 -22.409 -23.314 1.00 71.44 101 THR A N 1
ATOM 772 C CA . THR A 1 101 ? 35.956 -23.356 -22.346 1.00 71.44 101 THR A CA 1
ATOM 773 C C . THR A 1 101 ? 35.147 -24.654 -22.201 1.00 71.44 101 THR A C 1
ATOM 775 O O . THR A 1 101 ? 35.497 -25.513 -21.395 1.00 71.44 101 THR A O 1
ATOM 778 N N . GLY A 1 102 ? 34.063 -24.823 -22.970 1.00 69.75 102 GLY A N 1
ATOM 779 C CA . GLY A 1 102 ? 33.222 -26.021 -22.939 1.00 69.75 102 GLY A CA 1
ATOM 780 C C . GLY A 1 102 ? 32.292 -26.094 -21.726 1.00 69.75 102 GLY A C 1
ATOM 781 O O . GLY A 1 102 ? 31.745 -27.163 -21.443 1.00 69.75 102 GLY A O 1
ATOM 782 N N . ALA A 1 103 ? 32.110 -24.983 -21.002 1.00 77.94 103 ALA A N 1
ATOM 783 C CA . ALA A 1 103 ? 31.088 -24.872 -19.973 1.00 77.94 103 ALA A CA 1
ATOM 784 C C . ALA A 1 103 ? 29.741 -24.536 -20.623 1.00 77.94 103 ALA A C 1
ATOM 786 O O . ALA A 1 103 ? 29.649 -23.690 -21.513 1.00 77.94 103 ALA A O 1
ATOM 787 N N . GLU A 1 104 ? 28.685 -25.203 -20.170 1.00 81.12 104 GLU A N 1
ATOM 788 C CA . GLU A 1 104 ? 27.327 -24.946 -20.642 1.00 81.12 104 GLU A CA 1
ATOM 789 C C . GLU A 1 104 ? 26.449 -24.521 -19.465 1.00 81.12 104 GLU A C 1
ATOM 791 O O . GLU A 1 104 ? 26.422 -25.182 -18.419 1.00 81.12 104 GLU A O 1
ATOM 796 N N . PHE A 1 105 ? 25.700 -23.442 -19.667 1.00 81.19 105 PHE A N 1
ATOM 797 C CA . PHE A 1 105 ? 24.761 -22.885 -18.706 1.00 81.19 105 PHE A CA 1
ATOM 798 C C . PHE A 1 105 ? 23.358 -22.858 -19.288 1.00 81.19 105 PHE A C 1
ATOM 800 O O . PHE A 1 105 ? 23.168 -22.624 -20.482 1.00 81.19 105 PHE A O 1
ATOM 807 N N . LEU A 1 106 ? 22.381 -23.071 -18.415 1.00 82.06 106 LEU A N 1
ATOM 808 C CA . LEU A 1 106 ? 20.986 -22.774 -18.688 1.00 82.06 106 LEU A CA 1
ATOM 809 C C . LEU A 1 106 ? 20.580 -21.558 -17.862 1.00 82.06 106 LEU A C 1
ATOM 811 O O . LEU A 1 106 ? 20.872 -21.505 -16.667 1.00 82.06 106 LEU A O 1
ATOM 815 N N . ILE A 1 107 ? 19.926 -20.599 -18.505 1.00 83.06 107 ILE A N 1
ATOM 816 C CA . ILE A 1 107 ? 19.456 -19.352 -17.904 1.00 83.06 107 ILE A CA 1
ATOM 817 C C . ILE A 1 107 ? 17.949 -19.273 -18.130 1.00 83.06 107 ILE A C 1
ATOM 819 O O . ILE A 1 107 ? 17.491 -19.427 -19.259 1.00 83.06 107 ILE A O 1
ATOM 823 N N . GLN A 1 108 ? 17.184 -19.042 -17.071 1.00 81.25 108 GLN A N 1
ATOM 824 C CA . GLN A 1 108 ? 15.728 -18.991 -17.103 1.00 81.25 108 GLN A CA 1
ATOM 825 C C . GLN A 1 108 ? 15.205 -17.757 -16.364 1.00 81.25 108 GLN A C 1
ATOM 827 O O . GLN A 1 108 ? 15.783 -17.307 -15.371 1.00 81.25 108 GLN A O 1
ATOM 832 N N . TYR A 1 109 ? 14.071 -17.246 -16.834 1.00 78.56 109 TYR A N 1
ATOM 833 C CA . TYR A 1 109 ? 13.255 -16.268 -16.127 1.00 78.56 109 TYR A CA 1
ATOM 834 C C . TYR A 1 109 ? 11.771 -16.576 -16.364 1.00 78.56 109 TYR A C 1
ATOM 836 O O . TYR A 1 109 ? 11.449 -17.188 -17.379 1.00 78.56 109 TYR A O 1
ATOM 844 N N . ASP A 1 110 ? 10.886 -16.183 -15.445 1.00 70.19 110 ASP A N 1
ATOM 845 C CA . ASP A 1 110 ? 9.451 -16.523 -15.502 1.00 70.19 110 ASP A CA 1
ATOM 846 C C . ASP A 1 110 ? 8.623 -15.567 -16.386 1.00 70.19 110 ASP A C 1
ATOM 848 O O . ASP A 1 110 ? 7.445 -15.811 -16.628 1.00 70.19 110 ASP A O 1
ATOM 852 N N . THR A 1 111 ? 9.244 -14.515 -16.929 1.00 71.69 111 THR A N 1
ATOM 853 C CA . THR A 1 111 ? 8.613 -13.533 -17.828 1.00 71.69 111 THR A CA 1
ATOM 854 C C . THR A 1 111 ? 9.258 -13.547 -19.216 1.00 71.69 111 THR A C 1
ATOM 856 O O . THR A 1 111 ? 10.452 -13.262 -19.351 1.00 71.69 111 THR A O 1
ATOM 859 N N . ASP A 1 112 ? 8.452 -13.779 -20.257 1.00 67.88 112 ASP A N 1
ATOM 860 C CA . ASP A 1 112 ? 8.902 -13.873 -21.656 1.00 67.88 112 ASP A CA 1
ATOM 861 C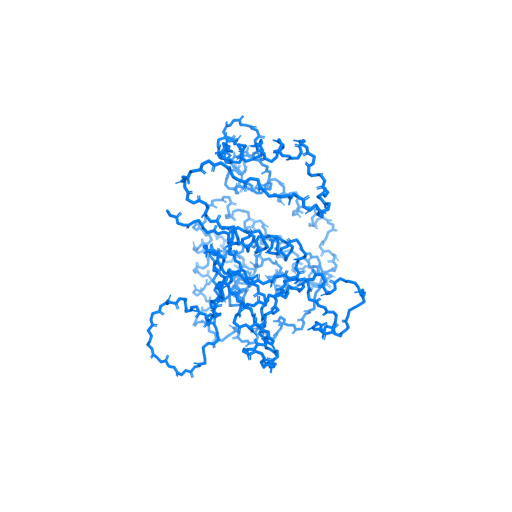 C . ASP A 1 112 ? 9.605 -12.609 -22.156 1.00 67.88 112 ASP A C 1
ATOM 863 O O . ASP A 1 112 ? 10.653 -12.676 -22.797 1.00 67.88 112 ASP A O 1
ATOM 867 N N . SER A 1 113 ? 9.061 -11.428 -21.861 1.00 70.75 113 SER A N 1
ATOM 868 C CA . SER A 1 113 ? 9.650 -10.163 -22.318 1.00 70.75 113 SER A CA 1
ATOM 869 C C . SER A 1 113 ? 11.056 -9.943 -21.751 1.00 70.75 113 SER A C 1
ATOM 871 O O . SER A 1 113 ? 11.937 -9.453 -22.456 1.00 70.75 113 SER A O 1
ATOM 873 N N . ILE A 1 114 ? 11.290 -10.363 -20.505 1.00 75.19 114 ILE A N 1
ATOM 874 C CA . ILE A 1 114 ? 12.569 -10.199 -19.814 1.00 75.19 114 ILE A CA 1
ATOM 875 C C . ILE A 1 114 ? 13.609 -11.163 -20.383 1.00 75.19 114 ILE A C 1
ATOM 877 O O . ILE A 1 114 ? 14.716 -10.732 -20.711 1.00 75.19 114 ILE A O 1
ATOM 881 N N . ILE A 1 115 ? 13.273 -12.446 -20.550 1.00 77.50 115 ILE A N 1
ATOM 882 C CA . ILE A 1 115 ? 14.229 -13.430 -21.078 1.00 77.50 115 ILE A CA 1
ATOM 883 C C . ILE A 1 115 ? 14.570 -13.171 -22.554 1.00 77.50 115 ILE A C 1
ATOM 885 O O . ILE A 1 115 ? 15.727 -13.320 -22.945 1.00 77.50 115 ILE A O 1
ATOM 889 N N . ASN A 1 116 ? 13.612 -12.689 -23.355 1.00 76.31 116 ASN A N 1
ATOM 890 C CA . ASN A 1 116 ? 13.857 -12.268 -24.736 1.00 76.31 116 ASN A CA 1
ATOM 891 C C . ASN A 1 116 ? 14.785 -11.048 -24.822 1.00 76.31 116 ASN A C 1
ATOM 893 O O . ASN A 1 116 ? 15.662 -10.996 -25.687 1.00 76.31 116 ASN A O 1
ATOM 897 N N . ASP A 1 117 ? 14.627 -10.079 -23.920 1.00 78.62 117 ASP A N 1
ATOM 898 C CA . ASP A 1 117 ? 15.511 -8.915 -23.862 1.00 78.62 117 ASP A CA 1
ATOM 899 C C . ASP A 1 117 ? 16.937 -9.312 -23.444 1.00 78.62 117 ASP A C 1
ATOM 901 O O . ASP A 1 117 ? 17.910 -8.893 -24.069 1.00 78.62 117 ASP A O 1
ATOM 905 N N . TRP A 1 118 ? 17.079 -10.211 -22.463 1.00 82.62 118 TRP A N 1
ATOM 906 C CA . TRP A 1 118 ? 18.375 -10.803 -22.109 1.00 82.62 118 TRP A CA 1
ATOM 907 C C . TRP A 1 118 ? 19.014 -11.571 -23.270 1.00 82.62 118 TRP A C 1
ATOM 909 O O . TRP A 1 118 ? 20.197 -11.374 -23.545 1.00 82.62 118 TRP A O 1
ATOM 919 N N . HIS A 1 119 ? 18.247 -12.397 -23.987 1.00 81.06 119 HIS A N 1
ATOM 920 C CA . HIS A 1 119 ? 18.724 -13.111 -25.172 1.00 81.06 119 HIS A CA 1
ATOM 921 C C . HIS A 1 119 ? 19.252 -12.150 -26.236 1.00 81.06 119 HIS A C 1
ATOM 923 O O . HIS A 1 119 ? 20.356 -12.336 -26.750 1.00 81.06 119 HIS A O 1
ATOM 929 N N . LYS A 1 120 ? 18.482 -11.101 -26.543 1.00 82.62 120 LYS A N 1
ATOM 930 C CA . LYS A 1 120 ? 18.843 -10.097 -27.542 1.00 82.62 120 LYS A CA 1
ATOM 931 C C . LYS A 1 120 ? 20.129 -9.369 -27.169 1.00 82.62 120 LYS A C 1
ATOM 933 O O . LYS A 1 120 ? 21.023 -9.283 -28.003 1.00 82.62 120 LYS A O 1
ATOM 938 N N . VAL A 1 121 ? 20.232 -8.887 -25.930 1.00 82.06 121 VAL A N 1
ATOM 939 C CA . VAL A 1 121 ? 21.412 -8.149 -25.466 1.00 82.06 121 VAL A CA 1
ATOM 940 C C . VAL A 1 121 ? 22.651 -9.045 -25.487 1.00 82.06 121 VAL A C 1
ATOM 942 O O . VAL A 1 121 ? 23.643 -8.663 -26.092 1.00 82.06 121 VAL A O 1
ATOM 945 N N . ILE A 1 122 ? 22.587 -10.265 -24.941 1.00 81.94 122 ILE A N 1
ATOM 946 C CA . ILE A 1 122 ? 23.741 -11.182 -24.941 1.00 81.94 122 ILE A CA 1
ATOM 947 C C . ILE A 1 122 ? 24.159 -11.555 -26.375 1.00 81.94 122 ILE A C 1
ATOM 949 O O . ILE A 1 122 ? 25.350 -11.588 -26.678 1.00 81.94 122 ILE A O 1
ATOM 953 N N . THR A 1 123 ? 23.196 -11.792 -27.272 1.00 82.88 123 THR A N 1
ATOM 954 C CA . THR A 1 123 ? 23.468 -12.080 -28.693 1.00 82.88 123 THR A CA 1
ATOM 955 C C . THR A 1 123 ? 24.150 -10.901 -29.387 1.00 82.88 123 THR A C 1
ATOM 957 O O . THR A 1 123 ? 25.125 -11.085 -30.117 1.00 82.88 123 THR A O 1
ATOM 960 N N . ASP A 1 124 ? 23.658 -9.680 -29.156 1.00 79.38 124 ASP A N 1
ATOM 961 C CA . ASP A 1 124 ? 24.246 -8.465 -29.718 1.00 79.38 124 ASP A CA 1
ATOM 962 C C . ASP A 1 124 ? 25.670 -8.231 -29.193 1.00 79.38 124 ASP A C 1
ATOM 964 O O . ASP A 1 124 ? 26.537 -7.845 -29.980 1.00 79.38 124 ASP A O 1
ATOM 968 N N . THR A 1 125 ? 25.930 -8.509 -27.912 1.00 80.50 125 THR A N 1
ATOM 969 C CA . THR A 1 125 ? 27.262 -8.400 -27.303 1.00 80.50 125 THR A CA 1
ATOM 970 C C . THR A 1 125 ? 28.231 -9.435 -27.877 1.00 80.50 125 THR A C 1
ATOM 972 O O . THR A 1 125 ? 29.319 -9.059 -28.301 1.00 80.50 125 THR A O 1
ATOM 975 N N . ILE A 1 126 ? 27.840 -10.713 -27.991 1.00 81.50 126 ILE A N 1
ATOM 976 C CA . ILE A 1 126 ? 28.673 -11.757 -28.627 1.00 81.50 126 ILE A CA 1
ATOM 977 C C . ILE A 1 126 ? 29.064 -11.334 -30.049 1.00 81.50 126 ILE A C 1
ATOM 979 O O . ILE A 1 126 ? 30.242 -11.354 -30.398 1.00 81.50 126 ILE A O 1
ATOM 983 N N . ARG A 1 127 ? 28.098 -10.855 -30.845 1.00 80.94 127 ARG A N 1
ATOM 984 C CA . ARG A 1 127 ? 28.351 -10.406 -32.222 1.00 80.94 127 ARG A CA 1
ATOM 985 C C . ARG A 1 127 ? 29.309 -9.213 -32.296 1.00 80.94 127 ARG A C 1
ATOM 987 O O . ARG A 1 127 ? 30.106 -9.134 -33.225 1.00 80.94 127 ARG A O 1
ATOM 994 N N . GLN A 1 128 ? 29.220 -8.270 -31.356 1.00 78.88 128 GLN A N 1
ATOM 995 C CA . GLN A 1 128 ? 30.137 -7.125 -31.290 1.00 78.88 128 GLN A CA 1
ATOM 996 C C . GLN A 1 128 ? 31.563 -7.549 -30.914 1.00 78.88 128 GLN A C 1
ATOM 998 O O . GLN A 1 128 ? 32.518 -6.947 -31.390 1.00 78.88 128 GLN A O 1
ATOM 1003 N N . LEU A 1 129 ? 31.718 -8.603 -30.107 1.00 74.25 129 LEU A N 1
ATOM 1004 C CA . LEU A 1 129 ? 33.024 -9.136 -29.704 1.00 74.25 129 LEU A CA 1
ATOM 1005 C C . LEU A 1 129 ? 33.707 -9.993 -30.782 1.00 74.25 129 LEU A C 1
ATOM 1007 O O . LEU A 1 129 ? 34.912 -10.219 -30.683 1.00 74.25 129 LEU A O 1
ATOM 1011 N N . GLU A 1 130 ? 32.953 -10.494 -31.765 1.00 67.12 130 GLU A N 1
ATOM 1012 C CA . GLU A 1 130 ? 33.457 -11.294 -32.894 1.00 67.12 130 GLU A CA 1
ATOM 1013 C C . GLU A 1 130 ? 33.910 -10.447 -34.096 1.00 67.12 130 GLU A C 1
ATOM 1015 O O . GLU A 1 130 ? 34.506 -10.986 -35.029 1.00 67.12 130 GLU A O 1
ATOM 1020 N N . GLN A 1 131 ? 33.670 -9.130 -34.091 1.00 54.81 131 GLN A N 1
ATOM 1021 C CA . GLN A 1 131 ? 34.207 -8.237 -35.120 1.00 54.81 131 GLN A CA 1
ATOM 1022 C C . GLN A 1 131 ? 35.722 -8.050 -34.923 1.00 54.81 131 GLN A C 1
ATOM 1024 O O . GLN A 1 131 ? 36.141 -7.622 -33.844 1.00 54.81 131 GLN A O 1
ATOM 1029 N N . PRO A 1 132 ? 36.566 -8.324 -35.936 1.00 43.38 132 PRO A N 1
ATOM 1030 C CA . PRO A 1 132 ? 37.956 -7.893 -35.912 1.00 43.38 132 PRO A CA 1
ATOM 1031 C C . PRO A 1 132 ? 37.987 -6.362 -35.936 1.00 43.38 132 PRO A C 1
ATOM 1033 O O . PRO A 1 132 ? 37.392 -5.748 -36.822 1.00 43.38 132 PRO A O 1
ATOM 1036 N N . CYS A 1 133 ? 38.671 -5.740 -34.974 1.00 30.98 133 CYS A N 1
ATOM 1037 C CA . CYS A 1 133 ? 39.107 -4.357 -35.125 1.00 30.98 133 CYS A CA 1
ATOM 1038 C C . CYS A 1 133 ? 40.027 -4.295 -36.351 1.00 30.98 133 CYS A C 1
ATOM 1040 O O . CYS A 1 133 ? 41.145 -4.801 -36.293 1.00 30.98 133 CYS A O 1
ATOM 1042 N N . GLU A 1 134 ? 39.562 -3.718 -37.456 1.00 36.41 134 GLU A N 1
ATOM 1043 C CA . GLU A 1 134 ? 40.459 -3.285 -38.524 1.00 36.41 134 GLU A CA 1
ATOM 1044 C C . GLU A 1 134 ? 41.149 -2.001 -38.048 1.00 36.41 134 GLU A C 1
ATOM 1046 O O . GLU A 1 134 ? 40.510 -0.964 -37.857 1.00 36.41 134 GLU A O 1
ATOM 1051 N N . GLU A 1 135 ? 42.450 -2.113 -37.775 1.00 35.09 135 GLU A N 1
ATOM 1052 C CA . GLU A 1 135 ? 43.359 -0.976 -37.664 1.00 35.09 135 GLU A CA 1
ATOM 1053 C C . GLU A 1 135 ? 43.393 -0.225 -39.004 1.00 35.09 135 GLU A C 1
ATOM 1055 O O . GLU A 1 135 ? 43.395 -0.831 -40.077 1.00 35.09 135 GLU A O 1
ATOM 1060 N N . GLU A 1 136 ? 43.404 1.106 -38.939 1.00 36.97 136 GLU A N 1
ATOM 1061 C CA . GLU A 1 136 ? 43.559 1.968 -40.106 1.00 36.97 136 GLU A CA 1
ATOM 1062 C C . GLU A 1 136 ? 44.884 1.686 -40.834 1.00 36.97 136 GLU A C 1
ATOM 1064 O O . GLU A 1 136 ? 45.961 1.837 -40.258 1.00 36.97 136 GLU A O 1
ATOM 1069 N N . GLY A 1 137 ? 44.811 1.365 -42.131 1.00 33.31 137 GLY A N 1
ATOM 1070 C CA . GLY A 1 137 ? 45.951 1.487 -43.042 1.00 33.31 137 GLY A CA 1
ATOM 1071 C C . GLY A 1 137 ? 45.940 0.543 -44.247 1.00 33.31 137 GLY A C 1
ATOM 1072 O O . GLY A 1 137 ? 46.323 -0.615 -44.126 1.00 33.31 137 GLY A O 1
ATOM 1073 N N . GLY A 1 138 ? 45.635 1.077 -45.438 1.00 30.31 138 GLY A N 1
ATOM 1074 C CA . GLY A 1 138 ? 46.100 0.519 -46.721 1.00 30.31 138 GLY A CA 1
ATOM 1075 C C . GLY A 1 138 ? 45.025 -0.023 -47.675 1.00 30.31 138 GLY A C 1
ATOM 1076 O O . GLY A 1 138 ? 44.179 -0.826 -47.311 1.00 30.31 138 GLY A O 1
ATOM 1077 N N . GLU A 1 139 ? 45.095 0.435 -48.924 1.00 33.19 139 GLU A N 1
ATOM 1078 C CA . GLU A 1 139 ? 44.176 0.251 -50.062 1.00 33.19 139 GLU A CA 1
ATOM 1079 C C . GLU A 1 139 ? 44.078 -1.187 -50.664 1.00 33.19 139 GLU A C 1
ATOM 1081 O O . GLU A 1 139 ? 44.791 -2.095 -50.238 1.00 33.19 139 GLU A O 1
ATOM 1086 N N . PRO A 1 140 ? 43.159 -1.452 -51.630 1.00 45.78 140 PRO A N 1
ATOM 1087 C CA . PRO A 1 140 ? 42.304 -2.637 -51.618 1.00 45.78 140 PRO A CA 1
ATOM 1088 C C . PRO A 1 140 ? 42.829 -3.811 -52.454 1.00 45.78 140 PRO A C 1
ATOM 1090 O O . PRO A 1 140 ? 43.320 -3.637 -53.569 1.00 45.78 140 PRO A O 1
ATOM 1093 N N . MET A 1 141 ? 42.564 -5.045 -52.004 1.00 33.78 141 MET A N 1
ATOM 1094 C CA . MET A 1 141 ? 42.667 -6.225 -52.866 1.00 33.78 141 MET A CA 1
ATOM 1095 C C . MET A 1 141 ? 41.402 -7.089 -52.825 1.00 33.78 141 MET A C 1
ATOM 1097 O O . MET A 1 141 ? 41.011 -7.670 -51.817 1.00 33.78 141 MET A O 1
ATOM 1101 N N . ARG A 1 142 ? 40.785 -7.153 -54.005 1.00 44.56 142 ARG A N 1
ATOM 1102 C CA . ARG A 1 142 ? 39.636 -7.958 -54.425 1.00 44.56 142 ARG A CA 1
ATOM 1103 C C . ARG A 1 142 ? 39.694 -9.393 -53.892 1.00 44.56 142 ARG A C 1
ATOM 1105 O O . ARG A 1 142 ? 40.664 -10.093 -54.170 1.00 44.56 142 ARG A O 1
ATOM 1112 N N . ARG A 1 143 ? 38.601 -9.884 -53.298 1.00 33.00 143 ARG A N 1
ATOM 1113 C CA . ARG A 1 143 ? 38.255 -11.317 -53.307 1.00 33.00 143 ARG A CA 1
ATOM 1114 C C . ARG A 1 143 ? 36.741 -11.529 -53.275 1.00 33.00 143 ARG A C 1
ATOM 1116 O O . ARG A 1 143 ? 36.003 -10.829 -52.593 1.00 33.00 143 ARG A O 1
ATOM 1123 N N . ALA A 1 144 ? 36.326 -12.458 -54.128 1.00 35.22 144 ALA A N 1
ATOM 1124 C CA . ALA A 1 144 ? 34.974 -12.727 -54.585 1.00 35.22 144 ALA A CA 1
ATOM 1125 C C . ALA A 1 144 ? 33.959 -12.976 -53.460 1.00 35.22 144 ALA A C 1
ATOM 1127 O O . ALA A 1 144 ? 34.203 -13.739 -52.528 1.00 35.22 144 ALA A O 1
ATOM 1128 N N . SER A 1 145 ? 32.787 -12.358 -53.605 1.00 33.91 145 SER A N 1
ATOM 1129 C CA . SER A 1 145 ? 31.621 -12.579 -52.758 1.00 33.91 145 SER A CA 1
ATOM 1130 C C . SER A 1 145 ? 30.903 -13.871 -53.149 1.00 33.91 145 SER A C 1
ATOM 1132 O O . SER A 1 145 ? 30.227 -13.920 -54.175 1.00 33.91 145 SER A O 1
ATOM 1134 N N . THR A 1 146 ? 30.960 -14.880 -52.285 1.00 38.94 146 THR A N 1
ATOM 1135 C CA . THR A 1 146 ? 29.950 -15.944 -52.243 1.00 38.94 146 THR A CA 1
ATOM 1136 C C . THR A 1 146 ? 28.902 -15.517 -51.217 1.00 38.94 146 THR A C 1
ATOM 1138 O O . THR A 1 146 ? 29.183 -15.458 -50.024 1.00 38.94 146 THR A O 1
ATOM 1141 N N . ARG A 1 147 ? 27.710 -15.126 -51.683 1.00 38.66 147 ARG A N 1
ATOM 1142 C CA . ARG A 1 147 ? 26.576 -14.723 -50.833 1.00 38.66 147 ARG A CA 1
ATOM 1143 C C . ARG A 1 147 ? 25.895 -15.953 -50.219 1.00 38.66 147 ARG A C 1
ATOM 1145 O O . ARG A 1 147 ? 25.472 -16.822 -50.977 1.00 38.66 147 ARG A O 1
ATOM 1152 N N . PRO A 1 148 ? 25.604 -15.943 -48.909 1.00 38.16 148 PRO A N 1
ATOM 1153 C CA . PRO A 1 148 ? 24.347 -16.467 -48.386 1.00 38.16 148 PRO A CA 1
ATOM 1154 C C . PRO A 1 148 ? 23.396 -15.292 -48.119 1.00 38.16 148 PRO A C 1
ATOM 1156 O O . PRO A 1 148 ? 23.794 -14.254 -47.589 1.00 38.16 148 PRO A O 1
ATOM 1159 N N . GLY A 1 149 ? 22.145 -15.432 -48.559 1.00 40.06 149 GLY A N 1
ATOM 1160 C CA . GLY A 1 149 ? 21.156 -14.359 -48.641 1.00 40.06 149 GLY A CA 1
ATOM 1161 C C . GLY A 1 149 ? 20.903 -13.624 -47.324 1.00 40.06 149 GLY A C 1
ATOM 1162 O O . GLY A 1 149 ? 20.432 -14.190 -46.342 1.00 40.06 149 GLY A O 1
ATOM 1163 N N . THR A 1 150 ? 21.168 -12.321 -47.344 1.00 37.81 150 THR A N 1
ATOM 1164 C CA . THR A 1 150 ? 20.680 -11.367 -46.352 1.00 37.81 150 THR A CA 1
ATOM 1165 C C . THR A 1 150 ? 19.214 -11.074 -46.668 1.00 37.81 150 THR A C 1
ATOM 1167 O O . THR A 1 150 ? 18.914 -10.512 -47.722 1.00 37.81 150 THR A O 1
ATOM 1170 N N . LEU A 1 151 ? 18.304 -11.425 -45.756 1.00 45.81 151 LEU A N 1
ATOM 1171 C CA . LEU A 1 151 ? 17.004 -10.760 -45.659 1.00 45.81 151 LEU A CA 1
ATOM 1172 C C . LEU A 1 151 ? 17.292 -9.260 -45.543 1.00 45.81 151 LEU A C 1
ATOM 1174 O O . LEU A 1 151 ? 17.905 -8.816 -44.570 1.00 45.81 151 LEU A O 1
ATOM 1178 N N . GLY A 1 152 ? 16.957 -8.504 -46.589 1.00 40.75 152 GLY A N 1
ATOM 1179 C CA . GLY A 1 152 ? 17.215 -7.074 -46.658 1.00 40.75 152 GLY A CA 1
ATOM 1180 C C . GLY A 1 152 ? 16.607 -6.381 -45.444 1.00 40.75 152 GLY A C 1
ATOM 1181 O O . GLY A 1 152 ? 15.391 -6.333 -45.299 1.00 40.75 152 GLY A O 1
ATOM 1182 N N . SER A 1 153 ? 17.458 -5.844 -44.568 1.00 52.09 153 SER A N 1
ATOM 1183 C CA . SER A 1 153 ? 17.009 -4.819 -43.631 1.00 52.09 153 SER A CA 1
ATOM 1184 C C . SER A 1 153 ? 16.672 -3.600 -44.473 1.00 52.09 153 SER A C 1
ATOM 1186 O O . SER A 1 153 ? 17.558 -2.978 -45.066 1.00 52.09 153 SER A O 1
ATOM 1188 N N . ASP A 1 154 ? 15.374 -3.341 -44.572 1.00 61.41 154 ASP A N 1
ATOM 1189 C CA . ASP A 1 154 ? 14.785 -2.243 -45.318 1.00 61.41 154 ASP A CA 1
ATOM 1190 C C . ASP A 1 154 ? 15.568 -0.938 -45.038 1.00 61.41 154 ASP A C 1
ATOM 1192 O O . ASP A 1 154 ? 15.845 -0.631 -43.868 1.00 61.41 154 ASP A O 1
ATOM 1196 N N . PRO A 1 155 ? 15.997 -0.166 -46.055 1.00 67.31 155 PRO A N 1
ATOM 1197 C CA . PRO A 1 155 ? 16.638 1.132 -45.845 1.00 67.31 155 PRO A CA 1
ATOM 1198 C C . PRO A 1 155 ? 15.823 2.067 -44.931 1.00 67.31 155 PRO A C 1
ATOM 1200 O O . PRO A 1 155 ? 16.418 2.913 -44.253 1.00 67.31 155 PRO A O 1
ATOM 1203 N N . GLU A 1 156 ? 14.499 1.894 -44.834 1.00 67.19 156 GLU A N 1
ATOM 1204 C CA . GLU A 1 156 ? 13.671 2.565 -43.827 1.00 67.19 156 GLU A CA 1
ATOM 1205 C C . GLU A 1 156 ? 14.014 2.151 -42.390 1.00 67.19 156 GLU A C 1
ATOM 1207 O O . GLU A 1 156 ? 14.183 3.022 -41.535 1.00 67.19 156 GLU A O 1
ATOM 1212 N N . GLN A 1 157 ? 14.222 0.861 -42.105 1.00 67.94 157 GLN A N 1
ATOM 1213 C CA . GLN A 1 157 ? 14.574 0.382 -40.760 1.00 67.94 157 GLN A CA 1
ATOM 1214 C C . GLN A 1 157 ? 15.908 0.955 -40.274 1.00 67.94 157 GLN A C 1
ATOM 1216 O O . GLN A 1 157 ? 16.043 1.315 -39.101 1.00 67.94 157 GLN A O 1
ATOM 1221 N N . LYS A 1 158 ? 16.893 1.098 -41.171 1.00 75.06 158 LYS A N 1
ATOM 1222 C CA . LYS A 1 158 ? 18.178 1.738 -40.842 1.00 75.06 158 LYS A CA 1
ATOM 1223 C C . LYS A 1 158 ? 17.994 3.222 -40.518 1.00 75.06 158 LYS A C 1
ATOM 1225 O O . LYS A 1 158 ? 18.510 3.685 -39.502 1.00 75.06 158 LYS A O 1
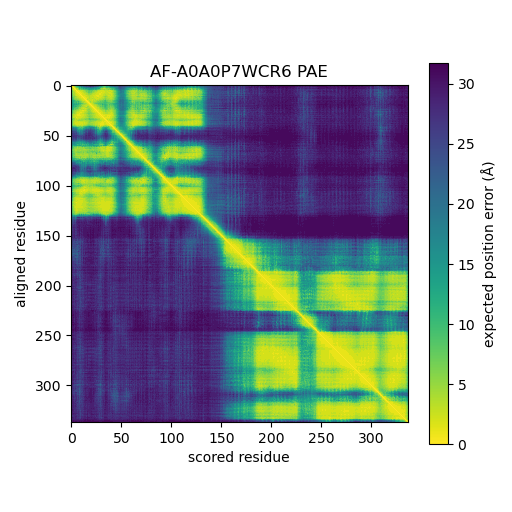ATOM 1230 N N . LYS A 1 159 ? 17.198 3.953 -41.310 1.00 81.81 159 LYS A N 1
ATOM 1231 C CA . LYS A 1 159 ? 16.871 5.370 -41.054 1.00 81.81 159 LYS A CA 1
ATOM 1232 C C . LYS A 1 159 ? 16.100 5.558 -39.745 1.00 81.81 159 LYS A C 1
ATOM 1234 O O . LYS A 1 159 ? 16.417 6.470 -38.978 1.00 81.81 159 LYS A O 1
ATOM 1239 N N . VAL A 1 160 ? 15.126 4.692 -39.464 1.00 80.94 160 VAL A N 1
ATOM 1240 C CA . VAL A 1 160 ? 14.356 4.682 -38.211 1.00 80.94 160 VAL A CA 1
ATOM 1241 C C . VAL A 1 160 ? 15.280 4.435 -37.020 1.00 80.94 160 VAL A C 1
ATOM 1243 O O . VAL A 1 160 ? 15.235 5.195 -36.052 1.00 80.94 160 VAL A O 1
ATOM 1246 N N . ARG A 1 161 ? 16.197 3.461 -37.114 1.00 77.25 161 ARG A N 1
ATOM 1247 C CA . ARG A 1 161 ? 17.186 3.172 -36.062 1.00 77.25 161 ARG A CA 1
ATOM 1248 C C . ARG A 1 161 ? 18.090 4.374 -35.772 1.00 77.25 161 ARG A C 1
ATOM 1250 O O . ARG A 1 161 ? 18.309 4.698 -34.607 1.00 77.25 161 ARG A O 1
ATOM 1257 N N . THR A 1 162 ? 18.561 5.081 -36.800 1.00 80.81 162 THR A N 1
ATOM 1258 C CA . THR A 1 162 ? 19.383 6.292 -36.625 1.00 80.81 162 THR A CA 1
ATOM 1259 C C . THR A 1 162 ? 18.595 7.452 -36.009 1.00 80.81 162 THR A C 1
ATOM 1261 O O . THR A 1 162 ? 19.126 8.163 -35.154 1.00 80.81 162 THR A O 1
ATOM 1264 N N . LYS A 1 163 ? 17.327 7.652 -36.399 1.00 83.50 163 LYS A N 1
ATOM 1265 C CA . LYS A 1 163 ? 16.458 8.682 -35.800 1.00 83.50 163 LYS A CA 1
ATOM 1266 C C . LYS A 1 163 ? 16.147 8.383 -34.331 1.00 83.50 163 LYS A C 1
ATOM 1268 O O . LYS A 1 163 ? 16.236 9.291 -33.511 1.00 83.50 163 LYS A O 1
ATOM 1273 N N . LEU A 1 164 ? 15.859 7.127 -33.989 1.00 75.38 164 LEU A N 1
ATOM 1274 C CA . LEU A 1 164 ? 15.627 6.690 -32.609 1.00 75.38 164 LEU A CA 1
ATOM 1275 C C . LEU A 1 164 ? 16.866 6.867 -31.729 1.00 75.38 164 LEU A C 1
ATOM 1277 O O . LEU A 1 164 ? 16.738 7.392 -30.629 1.00 75.38 164 LEU A O 1
ATOM 1281 N N . LEU A 1 165 ? 18.063 6.510 -32.212 1.00 80.38 165 LEU A N 1
ATOM 1282 C CA . LEU A 1 165 ? 19.299 6.744 -31.453 1.00 80.38 165 LEU A CA 1
ATOM 1283 C C . LEU A 1 165 ? 19.493 8.235 -31.140 1.00 80.38 165 LEU A C 1
ATOM 1285 O O . LEU A 1 165 ? 19.760 8.597 -29.996 1.00 80.38 165 LEU A O 1
ATOM 1289 N N . LYS A 1 166 ? 19.296 9.107 -32.139 1.00 81.12 166 LYS A N 1
ATOM 1290 C CA . LYS A 1 166 ? 19.386 10.564 -31.956 1.00 81.12 166 LYS A CA 1
ATOM 1291 C C . LYS A 1 166 ? 18.297 11.102 -31.022 1.00 81.12 166 LYS A C 1
ATOM 1293 O O . LYS A 1 166 ? 18.565 12.024 -30.256 1.00 81.12 166 LYS A O 1
ATOM 1298 N N . PHE A 1 167 ? 17.092 10.534 -31.067 1.00 83.12 167 PHE A N 1
ATOM 1299 C CA . PHE A 1 167 ? 16.000 10.885 -30.159 1.00 83.12 167 PHE A CA 1
ATOM 1300 C C . PHE A 1 167 ? 16.308 10.483 -28.714 1.00 83.12 167 PHE A C 1
ATOM 1302 O O . PHE A 1 167 ? 16.125 11.296 -27.818 1.00 83.12 167 PHE A O 1
ATOM 1309 N N . LEU A 1 168 ? 16.823 9.272 -28.479 1.00 83.12 168 LEU A N 1
ATOM 1310 C CA . LEU A 1 168 ? 17.176 8.793 -27.139 1.00 83.12 168 LEU A CA 1
ATOM 1311 C C . LEU A 1 168 ? 18.315 9.611 -26.516 1.00 83.12 168 LEU A C 1
ATOM 1313 O O . LEU A 1 168 ? 18.251 9.926 -25.333 1.00 83.12 168 LEU A O 1
ATOM 1317 N N . GLN A 1 169 ? 19.307 10.014 -27.314 1.00 79.44 169 GLN A N 1
ATOM 1318 C CA . GLN A 1 169 ? 20.403 10.884 -26.864 1.00 79.44 169 GLN A CA 1
ATOM 1319 C C . GLN A 1 169 ? 19.945 12.308 -26.526 1.00 79.44 169 GLN A C 1
ATOM 1321 O O . GLN A 1 169 ? 20.529 12.951 -25.660 1.00 79.44 169 GLN A O 1
ATOM 1326 N N . LYS A 1 170 ? 18.909 12.811 -27.208 1.00 83.00 170 LYS A N 1
ATOM 1327 C CA . LYS A 1 170 ? 18.340 14.151 -26.991 1.00 83.00 170 LYS A CA 1
ATOM 1328 C C . LYS A 1 170 ? 17.028 14.124 -26.203 1.00 83.00 170 LYS A C 1
ATOM 1330 O O . LYS A 1 170 ? 16.284 15.105 -26.226 1.00 83.00 170 LYS A O 1
ATOM 1335 N N . ARG A 1 171 ? 16.707 13.001 -25.553 1.00 76.94 171 ARG A N 1
ATOM 1336 C CA . ARG A 1 171 ? 15.430 12.819 -24.865 1.00 76.94 171 ARG A CA 1
ATOM 1337 C C . ARG A 1 171 ? 15.350 13.815 -23.701 1.00 76.94 171 ARG A C 1
ATOM 1339 O O . ARG A 1 171 ? 16.213 13.767 -22.826 1.00 76.94 171 ARG A O 1
ATOM 1346 N N . PRO A 1 172 ? 14.341 14.704 -23.664 1.00 80.31 172 PRO A N 1
ATOM 1347 C CA . PRO A 1 172 ? 14.178 15.625 -22.548 1.00 80.31 172 PRO A CA 1
ATOM 1348 C C . PRO A 1 172 ? 13.896 14.855 -21.254 1.00 80.31 172 PRO A C 1
ATOM 1350 O O . PRO A 1 172 ? 13.301 13.773 -21.270 1.00 80.31 172 PRO A O 1
ATOM 1353 N N . THR A 1 173 ? 14.326 15.423 -20.129 1.00 85.75 173 THR A N 1
ATOM 1354 C CA . THR A 1 173 ? 14.075 14.848 -18.805 1.00 85.75 173 THR A CA 1
ATOM 1355 C C . THR A 1 173 ? 12.584 14.893 -18.477 1.00 85.75 173 THR A C 1
ATOM 1357 O O . THR A 1 173 ? 11.857 15.770 -18.947 1.00 85.75 173 THR A O 1
ATOM 1360 N N . LEU A 1 174 ? 12.121 13.961 -17.637 1.00 79.50 174 LEU A N 1
ATOM 1361 C CA . LEU A 1 174 ? 10.724 13.921 -17.189 1.00 79.50 174 LEU A CA 1
ATOM 1362 C C . LEU A 1 174 ? 10.288 15.267 -16.586 1.00 79.50 174 LEU A C 1
ATOM 1364 O O . LEU A 1 174 ? 9.189 15.737 -16.860 1.00 79.50 174 LEU A O 1
ATOM 1368 N N . GLN A 1 175 ? 11.183 15.904 -15.829 1.00 79.12 175 GLN A N 1
ATOM 1369 C CA . GLN A 1 175 ? 10.956 17.202 -15.203 1.00 79.12 175 GLN A CA 1
ATOM 1370 C C . GLN A 1 175 ? 10.729 18.318 -16.236 1.00 79.12 175 GLN A C 1
ATOM 1372 O O . GLN A 1 175 ? 9.723 19.012 -16.151 1.00 79.12 175 GLN A O 1
ATOM 1377 N N . SER A 1 176 ? 11.560 18.414 -17.282 1.00 82.75 176 SER A N 1
ATOM 1378 C CA . SER A 1 176 ? 11.383 19.424 -18.342 1.00 82.75 176 SER A CA 1
ATOM 1379 C C . SER A 1 176 ? 10.075 19.241 -19.124 1.00 82.75 176 SER A C 1
ATOM 1381 O O . SER A 1 176 ? 9.457 20.209 -19.567 1.00 82.75 176 SER A O 1
ATOM 1383 N N . VAL A 1 177 ? 9.626 17.994 -19.303 1.00 81.44 177 VAL A N 1
ATOM 1384 C CA . VAL A 1 177 ? 8.346 17.701 -19.966 1.00 81.44 177 VAL A CA 1
ATOM 1385 C C . VAL A 1 177 ? 7.155 18.038 -19.057 1.00 81.44 177 VAL A C 1
ATOM 1387 O O . VAL A 1 177 ? 6.147 18.542 -19.556 1.00 81.44 177 VAL A O 1
ATOM 1390 N N . LYS A 1 178 ? 7.278 17.812 -17.740 1.00 74.88 178 LYS A N 1
ATOM 1391 C CA . LYS A 1 178 ? 6.286 18.229 -16.735 1.00 74.88 178 LYS A CA 1
ATOM 1392 C C . LYS A 1 178 ? 6.162 19.754 -16.645 1.00 74.88 178 LYS A C 1
ATOM 1394 O O . LYS A 1 178 ? 5.050 20.263 -16.700 1.00 74.88 178 LYS A O 1
ATOM 1399 N N . GLU A 1 179 ? 7.277 20.485 -16.604 1.00 79.44 179 GLU A N 1
ATOM 1400 C CA . GLU A 1 179 ? 7.303 21.960 -16.544 1.00 79.44 179 GLU A CA 1
ATOM 1401 C C . GLU A 1 179 ? 6.638 22.619 -17.758 1.00 79.44 179 GLU A C 1
ATOM 1403 O O . GLU A 1 179 ? 6.004 23.663 -17.641 1.00 79.44 179 GLU A O 1
ATOM 1408 N N . LYS A 1 180 ? 6.725 21.982 -18.931 1.00 78.88 180 LYS A N 1
ATOM 1409 C CA . LYS A 1 180 ? 6.039 22.437 -20.151 1.00 78.88 180 LYS A CA 1
ATOM 1410 C C . LYS A 1 180 ? 4.537 22.124 -20.170 1.00 78.88 180 LYS A C 1
ATOM 1412 O O . LYS A 1 180 ? 3.871 22.446 -21.148 1.00 78.88 180 LYS A O 1
ATOM 1417 N N . GLY A 1 181 ? 4.006 21.475 -19.132 1.00 73.75 181 GLY A N 1
ATOM 1418 C CA . GLY A 1 181 ? 2.580 21.175 -18.983 1.00 73.75 181 GLY A CA 1
ATOM 1419 C C . GLY A 1 181 ? 2.068 20.013 -19.840 1.00 73.75 181 GLY A C 1
ATOM 1420 O O . GLY A 1 181 ? 0.865 19.757 -19.859 1.00 73.75 181 GLY A O 1
ATOM 1421 N N . TYR A 1 182 ? 2.947 19.284 -20.535 1.00 74.62 182 TYR A N 1
ATOM 1422 C CA . TYR A 1 182 ? 2.541 18.138 -21.358 1.00 74.62 182 TYR A CA 1
ATOM 1423 C C . TYR A 1 182 ? 2.140 16.924 -20.514 1.00 74.62 182 TYR A C 1
ATOM 1425 O O . TYR A 1 182 ? 1.268 16.153 -20.909 1.00 74.62 182 TYR A O 1
ATOM 1433 N N . ILE A 1 183 ? 2.772 16.759 -19.348 1.00 71.19 183 ILE A N 1
ATOM 1434 C CA . ILE A 1 183 ? 2.435 15.733 -18.360 1.00 71.19 183 ILE A CA 1
ATOM 1435 C C . ILE A 1 183 ? 1.826 16.455 -17.164 1.00 71.19 183 ILE A C 1
ATOM 1437 O O . ILE A 1 183 ? 2.537 17.119 -16.414 1.00 71.19 183 ILE A O 1
ATOM 1441 N N . ARG A 1 184 ? 0.507 16.337 -17.011 1.00 67.00 184 ARG A N 1
ATOM 1442 C CA . ARG A 1 184 ? -0.226 16.865 -15.856 1.00 67.00 184 ARG A CA 1
ATOM 1443 C C . ARG A 1 184 ? -0.195 15.847 -14.725 1.00 67.00 184 ARG A C 1
ATOM 1445 O O . ARG A 1 184 ? -0.231 14.644 -14.987 1.00 67.00 184 ARG A O 1
ATOM 1452 N N . ASP A 1 185 ? -0.153 16.326 -13.488 1.00 64.62 185 ASP A N 1
ATOM 1453 C CA . ASP A 1 185 ? -0.269 15.447 -12.332 1.00 64.62 185 ASP A CA 1
ATOM 1454 C C . ASP A 1 185 ? -1.693 14.867 -12.286 1.00 64.62 185 ASP A C 1
ATOM 1456 O O . ASP A 1 185 ? -2.693 15.586 -12.254 1.00 64.62 185 ASP A O 1
ATOM 1460 N N . SER A 1 186 ? -1.780 13.543 -12.387 1.00 70.12 186 SER A N 1
ATOM 1461 C CA . SER A 1 186 ? -3.016 12.770 -12.272 1.00 70.12 186 SER A CA 1
ATOM 1462 C C . SER A 1 186 ? -3.319 12.451 -10.810 1.00 70.12 186 SER A C 1
ATOM 1464 O O . SER A 1 186 ? -2.411 12.406 -9.991 1.00 70.12 186 SER A O 1
ATOM 1466 N N . VAL A 1 187 ? -4.578 12.139 -10.484 1.00 76.75 187 VAL A N 1
ATOM 1467 C CA . VAL A 1 187 ? -4.976 11.701 -9.127 1.00 76.75 187 VAL A CA 1
ATOM 1468 C C . VAL A 1 187 ? -4.114 10.522 -8.641 1.00 76.75 187 VAL A C 1
ATOM 1470 O O . VAL A 1 187 ? -3.641 10.512 -7.510 1.00 76.75 187 VAL A O 1
ATOM 1473 N N . PHE A 1 188 ? -3.841 9.548 -9.512 1.00 77.19 188 PHE A N 1
ATOM 1474 C CA . PHE A 1 188 ? -2.946 8.427 -9.213 1.00 77.19 188 PHE A CA 1
ATOM 1475 C C . PHE A 1 188 ? -1.487 8.775 -9.512 1.00 77.19 188 PHE A C 1
ATOM 1477 O O . PHE A 1 188 ? -1.189 9.404 -10.528 1.00 77.19 188 PHE A O 1
ATOM 1484 N N . GLY A 1 189 ? -0.572 8.324 -8.650 1.00 75.94 189 GLY A N 1
ATOM 1485 C CA . GLY A 1 189 ? 0.873 8.543 -8.800 1.00 75.94 189 GLY A CA 1
ATOM 1486 C C . GLY A 1 189 ? 1.347 9.960 -8.456 1.00 75.94 189 GLY A C 1
ATOM 1487 O O . GLY A 1 189 ? 2.549 10.217 -8.501 1.00 75.94 189 GLY A O 1
ATOM 1488 N N . CYS A 1 190 ? 0.433 10.865 -8.097 1.00 79.50 190 CYS A N 1
ATOM 1489 C CA . CYS A 1 190 ? 0.757 12.158 -7.504 1.00 79.50 190 CYS A CA 1
ATOM 1490 C C . CYS A 1 190 ? 1.072 11.996 -6.011 1.00 79.50 190 CYS A C 1
ATOM 1492 O O . CYS A 1 190 ? 0.516 11.127 -5.334 1.00 79.50 190 CYS A O 1
ATOM 1494 N N . ALA A 1 191 ? 1.977 12.829 -5.496 1.00 85.75 191 ALA A N 1
ATOM 1495 C CA . ALA A 1 191 ? 2.255 12.878 -4.069 1.00 85.75 191 ALA A CA 1
ATOM 1496 C C . ALA A 1 191 ? 0.999 13.331 -3.311 1.00 85.75 191 ALA A C 1
ATOM 1498 O O . ALA A 1 191 ? 0.347 14.298 -3.705 1.00 85.75 191 ALA A O 1
ATOM 1499 N N . LEU A 1 192 ? 0.678 12.646 -2.210 1.00 86.62 192 LEU A N 1
ATOM 1500 C CA . LEU A 1 192 ? -0.546 12.883 -1.440 1.00 86.62 192 LEU A CA 1
ATOM 1501 C C . LEU A 1 192 ? -0.684 14.350 -1.008 1.00 86.62 192 LEU A C 1
ATOM 1503 O O . LEU A 1 192 ? -1.735 14.953 -1.190 1.00 86.62 192 LEU A O 1
ATOM 1507 N N . SER A 1 193 ? 0.401 14.944 -0.508 1.00 88.50 193 SER A N 1
ATOM 1508 C CA . SER A 1 193 ? 0.443 16.352 -0.107 1.00 88.50 193 SER A CA 1
ATOM 1509 C C . SER A 1 193 ? 0.166 17.308 -1.270 1.00 88.50 193 SER A C 1
ATOM 1511 O O . SER A 1 193 ? -0.593 18.261 -1.110 1.00 88.50 193 SER A O 1
ATOM 1513 N N . THR A 1 194 ? 0.726 17.038 -2.449 1.00 87.50 194 THR A N 1
ATOM 1514 C CA . THR A 1 194 ? 0.497 17.831 -3.664 1.00 87.50 194 THR A CA 1
ATOM 1515 C C . THR A 1 194 ? -0.946 17.717 -4.149 1.00 87.50 194 THR A C 1
ATOM 1517 O O . THR A 1 194 ? -1.553 18.731 -4.489 1.00 87.50 194 THR A O 1
ATOM 1520 N N . LEU A 1 195 ? -1.514 16.508 -4.151 1.00 88.38 195 LEU A N 1
ATOM 1521 C CA . LEU A 1 195 ? -2.898 16.277 -4.564 1.00 88.38 195 LEU A CA 1
ATOM 1522 C C . LEU A 1 195 ? -3.887 16.977 -3.625 1.00 88.38 195 LEU A C 1
ATOM 1524 O O . LEU A 1 195 ? -4.762 17.700 -4.090 1.00 88.38 195 LEU A O 1
ATOM 1528 N N . CYS A 1 196 ? -3.706 16.824 -2.315 1.00 90.81 196 CYS A N 1
ATOM 1529 C CA . CYS A 1 196 ? -4.519 17.496 -1.304 1.00 90.81 196 CYS A CA 1
ATOM 1530 C C . CYS A 1 196 ? -4.425 19.028 -1.421 1.00 90.81 196 CYS A C 1
ATOM 1532 O O . CYS A 1 196 ? -5.443 19.717 -1.389 1.00 90.81 196 CYS A O 1
ATOM 1534 N N . ALA A 1 197 ? -3.228 19.575 -1.662 1.00 90.00 197 ALA A N 1
ATOM 1535 C CA . ALA A 1 197 ? -3.055 21.008 -1.904 1.00 90.00 197 ALA A CA 1
ATOM 1536 C C . ALA A 1 197 ? -3.790 21.491 -3.171 1.00 90.00 197 ALA A C 1
ATOM 1538 O O . ALA A 1 197 ? -4.376 22.574 -3.165 1.00 90.00 197 ALA A O 1
ATOM 1539 N N . LEU A 1 198 ? -3.793 20.685 -4.240 1.00 87.44 198 LEU A N 1
ATOM 1540 C CA . LEU A 1 198 ? -4.510 20.983 -5.483 1.00 87.44 198 LEU A CA 1
ATOM 1541 C C . LEU A 1 198 ? -6.034 20.942 -5.293 1.00 87.44 198 LEU A C 1
ATOM 1543 O O . LEU A 1 198 ? -6.738 21.821 -5.788 1.00 87.44 198 LEU A O 1
ATOM 1547 N N . GLU A 1 199 ? -6.535 19.944 -4.564 1.00 90.44 199 GLU A N 1
ATOM 1548 C CA . GLU A 1 199 ? -7.962 19.778 -4.257 1.00 90.44 199 GLU A CA 1
ATOM 1549 C C . GLU A 1 199 ? -8.446 20.722 -3.143 1.00 90.44 199 GLU A C 1
ATOM 1551 O O . GLU A 1 199 ? -9.651 20.877 -2.956 1.00 90.44 199 GLU A O 1
ATOM 1556 N N . ARG A 1 200 ? -7.521 21.405 -2.449 1.00 91.31 200 ARG A N 1
ATOM 1557 C CA . ARG A 1 200 ? -7.782 22.225 -1.252 1.00 91.31 200 ARG A CA 1
ATOM 1558 C C . ARG A 1 200 ? -8.479 21.430 -0.146 1.00 91.31 200 ARG A C 1
ATOM 1560 O O . ARG A 1 200 ? -9.336 21.950 0.566 1.00 91.31 200 ARG A O 1
ATOM 1567 N N . THR A 1 201 ? -8.091 20.172 -0.001 1.00 91.56 201 THR A N 1
ATOM 1568 C CA . THR A 1 201 ? -8.573 19.251 1.028 1.00 91.56 201 THR A CA 1
ATOM 1569 C C . THR A 1 201 ? -7.387 18.704 1.817 1.00 91.56 201 THR A C 1
ATOM 1571 O O . THR A 1 201 ? -6.232 18.902 1.448 1.00 91.56 201 THR A O 1
ATOM 1574 N N . THR A 1 202 ? -7.644 18.023 2.932 1.00 90.00 202 THR A N 1
ATOM 1575 C CA . THR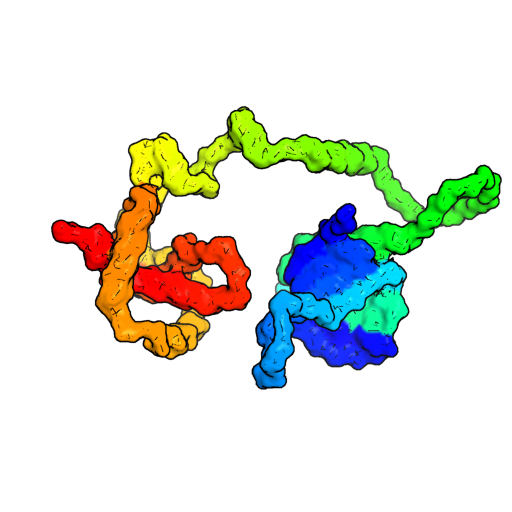 A 1 202 ? -6.610 17.241 3.636 1.00 90.00 202 THR A CA 1
ATOM 1576 C C . THR A 1 202 ? -6.681 15.756 3.290 1.00 90.00 202 THR A C 1
ATOM 1578 O O . THR A 1 202 ? -5.714 15.031 3.499 1.00 90.00 202 THR A O 1
ATOM 1581 N N . ILE A 1 203 ? -7.788 15.318 2.691 1.00 91.81 203 ILE A N 1
ATOM 1582 C CA . ILE A 1 203 ? -8.027 13.952 2.237 1.00 91.81 203 ILE A CA 1
ATOM 1583 C C . ILE A 1 203 ? -8.394 14.014 0.748 1.00 91.81 203 ILE A C 1
ATOM 1585 O O . ILE A 1 203 ? -9.225 14.846 0.372 1.00 91.81 203 ILE A O 1
ATOM 1589 N N . PRO A 1 204 ? -7.819 13.167 -0.125 1.00 91.38 204 PRO A N 1
ATOM 1590 C CA . PRO A 1 204 ? -8.201 13.147 -1.531 1.00 91.38 204 PRO A CA 1
ATOM 1591 C C . PRO A 1 204 ? -9.668 12.755 -1.710 1.00 91.38 204 PRO A C 1
ATOM 1593 O O . PRO A 1 204 ? -10.105 11.701 -1.239 1.00 91.38 204 PRO A O 1
ATOM 1596 N N . SER A 1 205 ? -10.408 13.539 -2.489 1.00 90.06 205 SER A N 1
ATOM 1597 C CA . SER A 1 205 ? -11.842 13.336 -2.737 1.00 90.06 205 SER A CA 1
ATOM 1598 C C . SER A 1 205 ? -12.164 11.964 -3.342 1.00 90.06 205 SER A C 1
ATOM 1600 O O . SER A 1 205 ? -13.241 11.404 -3.130 1.00 90.06 205 SER A O 1
ATOM 1602 N N . PHE A 1 206 ? -11.228 11.386 -4.100 1.00 89.69 206 PHE A N 1
ATOM 1603 C CA . PHE A 1 206 ? -11.355 10.031 -4.630 1.00 89.69 206 PHE A CA 1
ATOM 1604 C C . PHE A 1 206 ? -11.395 8.971 -3.519 1.00 89.69 206 PHE A C 1
ATOM 1606 O O . PHE A 1 206 ? -12.206 8.046 -3.592 1.00 89.69 206 PHE A O 1
ATOM 1613 N N . VAL A 1 207 ? -10.558 9.116 -2.486 1.00 90.81 207 VAL A N 1
ATOM 1614 C CA . VAL A 1 207 ? -10.499 8.185 -1.349 1.00 90.81 207 VAL A CA 1
ATOM 1615 C C . VAL A 1 207 ? -11.803 8.252 -0.559 1.00 90.81 207 VAL A C 1
ATOM 1617 O O . VAL A 1 207 ? -12.422 7.214 -0.334 1.00 90.81 207 VAL A O 1
ATOM 1620 N N . GLU A 1 208 ? -12.286 9.457 -0.244 1.00 91.56 208 GLU A N 1
ATOM 1621 C CA . GLU A 1 208 ? -13.571 9.655 0.447 1.00 91.56 208 GLU A CA 1
ATOM 1622 C C . GLU A 1 208 ? -14.746 9.037 -0.315 1.00 91.56 208 GLU A C 1
ATOM 1624 O O . GLU A 1 208 ? -15.596 8.359 0.269 1.00 91.56 208 GLU A O 1
ATOM 1629 N N . LYS A 1 209 ? -14.786 9.223 -1.641 1.00 90.00 209 LYS A N 1
ATOM 1630 C CA . LYS A 1 209 ? -15.822 8.633 -2.500 1.00 90.00 209 LYS A CA 1
ATOM 1631 C C . LYS A 1 209 ? -15.762 7.109 -2.503 1.00 90.00 209 LYS A C 1
ATOM 1633 O O . LYS A 1 209 ? -16.818 6.477 -2.488 1.00 90.00 209 LYS A O 1
ATOM 1638 N N . CYS A 1 210 ? -14.566 6.519 -2.520 1.00 89.62 210 CYS A N 1
ATOM 1639 C CA . CYS A 1 210 ? -14.396 5.066 -2.466 1.00 89.62 210 CYS A CA 1
ATOM 1640 C C . CYS A 1 210 ? -14.860 4.501 -1.123 1.00 89.62 210 CYS A C 1
ATOM 1642 O O . CYS A 1 210 ? -15.684 3.590 -1.118 1.00 89.62 210 CYS A O 1
ATOM 1644 N N . VAL A 1 211 ? -14.401 5.084 -0.012 1.00 94.00 211 VAL A N 1
ATOM 1645 C CA . VAL A 1 211 ? -14.824 4.721 1.351 1.00 94.00 211 VAL A CA 1
ATOM 1646 C C . VAL A 1 211 ? -16.346 4.798 1.464 1.00 94.00 211 VAL A C 1
ATOM 1648 O O . VAL A 1 211 ? -17.002 3.798 1.746 1.00 94.00 211 VAL A O 1
ATOM 1651 N N . SER A 1 212 ? -16.931 5.938 1.094 1.00 93.94 212 SER A N 1
ATOM 1652 C CA . SER A 1 212 ? -18.385 6.144 1.126 1.00 93.94 212 SER A CA 1
ATOM 1653 C C . SER A 1 212 ? -19.150 5.147 0.253 1.00 93.94 212 SER A C 1
ATOM 1655 O O . SER A 1 212 ? -20.282 4.776 0.558 1.00 93.94 212 SER A O 1
ATOM 1657 N N . ALA A 1 213 ? -18.577 4.742 -0.882 1.00 92.00 213 ALA A N 1
ATOM 1658 C CA . ALA A 1 213 ? -19.198 3.770 -1.768 1.00 92.00 213 ALA A CA 1
ATOM 1659 C C . ALA A 1 213 ? -19.123 2.345 -1.213 1.00 92.00 213 ALA A C 1
ATOM 1661 O O . ALA A 1 213 ? -20.062 1.590 -1.440 1.00 92.00 213 ALA A O 1
ATOM 1662 N N . VAL A 1 214 ? -18.051 1.968 -0.516 1.00 92.00 214 VAL A N 1
ATOM 1663 C CA . VAL A 1 214 ? -17.941 0.643 0.109 1.00 92.00 214 VAL A CA 1
ATOM 1664 C C . VAL A 1 214 ? -18.833 0.562 1.339 1.00 92.00 214 VAL A C 1
ATOM 1666 O O . VAL A 1 214 ? -19.605 -0.383 1.453 1.00 92.00 214 VAL A O 1
ATOM 1669 N N . GLU A 1 215 ? -18.843 1.589 2.189 1.00 94.50 215 GLU A N 1
ATOM 1670 C CA . GLU A 1 215 ? -19.709 1.602 3.375 1.00 94.50 215 GLU A CA 1
ATOM 1671 C C . GLU A 1 215 ? -21.197 1.510 3.036 1.00 94.50 215 GLU A C 1
ATOM 1673 O O . GLU A 1 215 ? -21.974 0.945 3.798 1.00 94.50 215 GLU A O 1
ATOM 1678 N N . ARG A 1 216 ? -21.607 2.034 1.876 1.00 93.94 216 ARG A N 1
ATOM 1679 C CA . ARG A 1 216 ? -23.015 2.031 1.464 1.00 93.94 216 ARG A CA 1
ATOM 1680 C C . ARG A 1 216 ? -23.512 0.682 0.936 1.00 93.94 216 ARG A C 1
ATOM 1682 O O . ARG A 1 216 ? -24.713 0.450 0.969 1.00 93.94 216 ARG A O 1
ATOM 1689 N N . ARG A 1 217 ? -22.645 -0.144 0.342 1.00 91.62 217 ARG A N 1
ATOM 1690 C CA . ARG A 1 217 ? -23.081 -1.315 -0.459 1.00 91.62 217 ARG A CA 1
ATOM 1691 C C . ARG A 1 217 ? -22.113 -2.501 -0.478 1.00 91.62 217 ARG A C 1
ATOM 1693 O O . ARG A 1 217 ? -22.245 -3.353 -1.348 1.00 91.62 217 ARG A O 1
ATOM 1700 N N . GLY A 1 218 ? -21.062 -2.472 0.334 1.00 88.06 218 GLY A N 1
ATOM 1701 C CA . GLY A 1 218 ? -19.981 -3.453 0.260 1.00 88.06 218 GLY A CA 1
ATOM 1702 C C . GLY A 1 218 ? -19.536 -4.033 1.595 1.00 88.06 218 GLY A C 1
ATOM 1703 O O . GLY A 1 218 ? -18.653 -4.885 1.584 1.00 88.06 218 GLY A O 1
ATOM 1704 N N . LEU A 1 219 ? -20.101 -3.583 2.721 1.00 92.50 219 LEU A N 1
ATOM 1705 C CA . LEU A 1 219 ? -19.718 -4.074 4.050 1.00 92.50 219 LEU A CA 1
ATOM 1706 C C . LEU A 1 219 ? -20.159 -5.518 4.301 1.00 92.50 219 LEU A C 1
ATOM 1708 O O . LEU A 1 219 ? -19.530 -6.194 5.100 1.00 92.50 219 LEU A O 1
ATOM 1712 N N . ASP A 1 220 ? -21.182 -5.986 3.599 1.00 89.75 220 ASP A N 1
ATOM 1713 C CA . ASP A 1 220 ? -21.773 -7.325 3.666 1.00 89.75 220 ASP A CA 1
ATOM 1714 C C . ASP A 1 220 ? -21.151 -8.316 2.660 1.00 89.75 220 ASP A C 1
ATOM 1716 O O . ASP A 1 220 ? -21.475 -9.503 2.640 1.00 89.75 220 ASP A O 1
ATOM 1720 N N . ILE A 1 221 ? -20.232 -7.854 1.804 1.00 87.88 221 ILE A N 1
ATOM 1721 C CA . ILE A 1 221 ? -19.619 -8.689 0.765 1.00 87.88 221 ILE A CA 1
ATOM 1722 C C . ILE A 1 221 ? -18.546 -9.601 1.376 1.00 87.88 221 ILE A C 1
ATOM 1724 O O . ILE A 1 221 ? -17.519 -9.123 1.861 1.00 87.88 221 ILE A O 1
ATOM 1728 N N . ASP A 1 222 ? -18.735 -10.922 1.271 1.00 86.12 222 ASP A N 1
ATOM 1729 C CA . ASP A 1 222 ? -17.761 -11.934 1.715 1.00 86.12 222 ASP A CA 1
ATOM 1730 C C . ASP A 1 222 ? -16.372 -11.692 1.106 1.00 86.12 222 ASP A C 1
ATOM 1732 O O . ASP A 1 222 ? -16.179 -11.679 -0.112 1.00 86.12 222 ASP A O 1
ATOM 1736 N N . GLY A 1 223 ? -15.384 -11.504 1.979 1.00 83.38 223 GLY A N 1
ATOM 1737 C CA . GLY A 1 223 ? -14.005 -11.242 1.608 1.00 83.38 223 GLY A CA 1
ATOM 1738 C C . GLY A 1 223 ? -13.780 -9.874 0.971 1.00 83.38 223 GLY A C 1
ATOM 1739 O O . GLY A 1 223 ? -12.858 -9.754 0.166 1.00 83.38 223 GLY A O 1
ATOM 1740 N N . ILE A 1 224 ? -14.575 -8.848 1.290 1.00 87.44 224 ILE A N 1
ATOM 1741 C CA . ILE A 1 224 ? -14.323 -7.478 0.819 1.00 87.44 224 ILE A CA 1
ATOM 1742 C C . ILE A 1 224 ? -12.855 -7.071 1.075 1.00 87.44 224 ILE A C 1
ATOM 1744 O O . ILE A 1 224 ? -12.283 -7.366 2.121 1.00 87.44 224 ILE A O 1
ATOM 1748 N N . TYR A 1 225 ? -12.213 -6.445 0.082 1.00 86.12 225 TYR A N 1
ATOM 1749 C CA . TYR A 1 225 ? -10.764 -6.155 0.014 1.00 86.12 225 TYR A CA 1
ATOM 1750 C C . TYR A 1 225 ? -9.809 -7.352 -0.139 1.00 86.12 225 TYR A C 1
ATOM 1752 O O . TYR A 1 225 ? -8.631 -7.148 -0.428 1.00 86.12 225 TYR A O 1
ATOM 1760 N N . ARG A 1 226 ? -10.276 -8.598 -0.039 1.00 80.81 226 ARG A N 1
ATOM 1761 C CA . ARG A 1 226 ? -9.459 -9.802 -0.236 1.00 80.81 226 ARG A CA 1
ATOM 1762 C C . ARG A 1 226 ? -9.736 -10.425 -1.606 1.00 80.81 226 ARG A C 1
ATOM 1764 O O . ARG A 1 226 ? -10.837 -10.883 -1.884 1.00 80.81 226 ARG A O 1
ATOM 1771 N N . VAL A 1 227 ? -8.713 -10.535 -2.452 1.00 55.72 227 VAL A N 1
ATOM 1772 C CA . VAL A 1 227 ? -8.775 -11.388 -3.655 1.00 55.72 227 VAL A CA 1
ATOM 1773 C C . VAL A 1 227 ? -8.410 -12.826 -3.263 1.00 55.72 227 VAL A C 1
ATOM 1775 O O . VAL A 1 227 ? -7.508 -13.033 -2.451 1.00 55.72 227 VAL A O 1
ATOM 1778 N N . SER A 1 228 ? -9.124 -13.819 -3.805 1.00 38.38 228 SER A N 1
ATOM 1779 C CA . SER A 1 228 ? -8.994 -15.248 -3.476 1.00 38.38 228 SER A CA 1
ATOM 1780 C C . SER A 1 228 ? -7.535 -15.739 -3.457 1.00 38.38 228 SER A C 1
ATOM 1782 O O . SER A 1 228 ? -6.865 -15.745 -4.488 1.00 38.38 228 SER A O 1
ATOM 1784 N N . GLY A 1 229 ? -7.057 -16.200 -2.293 1.00 50.84 229 GLY A N 1
ATOM 1785 C CA . GLY A 1 229 ? -5.700 -16.728 -2.095 1.00 50.84 229 GLY A CA 1
ATOM 1786 C C . GLY A 1 229 ? -5.551 -17.553 -0.804 1.00 50.84 229 GLY A C 1
ATOM 1787 O O . GLY A 1 229 ? -6.217 -17.292 0.193 1.00 50.84 229 GLY A O 1
ATOM 1788 N N . ASN A 1 230 ? -4.704 -18.590 -0.845 1.00 49.38 230 ASN A N 1
ATOM 1789 C CA . ASN A 1 230 ? -4.617 -19.710 0.109 1.00 49.38 230 ASN A CA 1
ATOM 1790 C C . ASN A 1 230 ? -4.111 -19.320 1.525 1.00 49.38 230 ASN A C 1
ATOM 1792 O O . ASN A 1 230 ? -2.945 -18.972 1.711 1.00 49.38 230 ASN A O 1
ATOM 1796 N N . LEU A 1 231 ? -4.987 -19.461 2.529 1.00 53.94 231 LEU A N 1
ATOM 1797 C CA . LEU A 1 231 ? -4.823 -19.066 3.942 1.00 53.94 231 LEU A CA 1
ATOM 1798 C C . LEU A 1 231 ? -3.741 -19.841 4.738 1.00 53.94 231 LEU A C 1
ATOM 1800 O O . LEU A 1 231 ? -3.330 -19.395 5.811 1.00 53.94 231 LEU A O 1
ATOM 1804 N N . ALA A 1 232 ? -3.248 -20.984 4.244 1.00 47.62 232 ALA A N 1
ATOM 1805 C CA . ALA A 1 232 ? -2.426 -21.911 5.038 1.00 47.62 232 ALA A CA 1
ATOM 1806 C C . ALA A 1 232 ? -0.961 -21.469 5.266 1.00 47.62 232 ALA A C 1
ATOM 1808 O O . ALA A 1 232 ? -0.318 -21.916 6.217 1.00 47.62 232 ALA A O 1
ATOM 1809 N N . VAL A 1 233 ? -0.413 -20.586 4.424 1.00 48.94 233 VAL A N 1
ATOM 1810 C CA . VAL A 1 233 ? 0.992 -20.130 4.531 1.00 48.94 233 VAL A CA 1
ATOM 1811 C C . VAL A 1 233 ? 1.148 -19.000 5.556 1.00 48.94 233 VAL A C 1
ATOM 1813 O O . VAL A 1 233 ? 2.193 -18.877 6.193 1.00 48.94 233 VAL A O 1
ATOM 1816 N N . ILE A 1 234 ? 0.089 -18.218 5.777 1.00 51.78 234 ILE A N 1
ATOM 1817 C CA . ILE A 1 234 ? 0.138 -16.998 6.590 1.00 51.78 234 ILE A CA 1
ATOM 1818 C C . ILE A 1 234 ? 0.016 -17.314 8.090 1.00 51.78 234 ILE A C 1
ATOM 1820 O O . ILE A 1 234 ? 0.763 -16.767 8.900 1.00 51.78 234 ILE A O 1
ATOM 1824 N N . GLN A 1 235 ? -0.810 -18.300 8.460 1.00 50.16 235 GLN A N 1
ATOM 1825 C CA . GLN A 1 235 ? -0.937 -18.767 9.852 1.00 50.16 235 GLN A CA 1
ATOM 1826 C C . GLN A 1 235 ? 0.372 -19.358 10.409 1.00 50.16 235 GLN A C 1
ATOM 1828 O O . GLN A 1 235 ? 0.646 -19.274 11.603 1.00 50.16 235 GLN A O 1
ATOM 1833 N N . LYS A 1 236 ? 1.229 -19.917 9.544 1.00 45.62 236 LYS A N 1
ATOM 1834 C CA . LYS A 1 236 ? 2.509 -20.525 9.943 1.00 45.62 236 LYS A CA 1
ATOM 1835 C C . LYS A 1 236 ? 3.609 -19.495 10.236 1.00 45.62 236 LYS A C 1
ATOM 1837 O O . LYS A 1 236 ? 4.544 -19.801 10.975 1.00 45.62 236 LYS A O 1
ATOM 1842 N N . LEU A 1 237 ? 3.511 -18.296 9.657 1.00 44.97 237 LEU A N 1
ATOM 1843 C CA . LEU A 1 237 ? 4.448 -17.191 9.892 1.00 44.97 237 LEU A CA 1
ATOM 1844 C C . LEU A 1 237 ? 4.100 -16.412 11.170 1.00 44.97 237 LEU A C 1
ATOM 1846 O O . LEU A 1 237 ? 5.010 -15.968 11.864 1.00 44.97 237 LEU A O 1
ATOM 1850 N N . ARG A 1 238 ? 2.808 -16.359 11.527 1.00 49.47 238 ARG A N 1
ATOM 1851 C CA . ARG A 1 238 ? 2.275 -15.760 12.763 1.00 49.47 238 ARG A CA 1
ATOM 1852 C C . ARG A 1 238 ? 2.913 -16.341 14.032 1.00 49.47 238 ARG A C 1
ATOM 1854 O O . ARG A 1 238 ? 3.452 -15.602 14.842 1.00 49.47 238 ARG A O 1
ATOM 1861 N N . TYR A 1 239 ? 2.987 -17.672 14.133 1.00 52.38 239 TYR A N 1
ATOM 1862 C CA . TYR A 1 239 ? 3.537 -18.372 15.307 1.00 52.38 239 TYR A CA 1
ATOM 1863 C C . TYR A 1 239 ? 4.999 -18.007 15.637 1.00 52.38 239 TYR A C 1
ATOM 1865 O O . TYR A 1 239 ? 5.434 -18.139 16.777 1.00 52.38 239 TYR A O 1
ATOM 1873 N N . LYS A 1 240 ? 5.782 -17.560 14.645 1.00 43.06 240 LYS A N 1
ATOM 1874 C CA . LYS A 1 240 ? 7.209 -17.247 14.825 1.00 43.06 240 LYS A CA 1
ATOM 1875 C C . LYS A 1 240 ? 7.490 -15.783 15.162 1.00 43.06 240 LYS A C 1
ATOM 1877 O O . LYS A 1 240 ? 8.597 -15.493 15.594 1.00 43.06 240 LYS A O 1
ATOM 1882 N N . ALA A 1 241 ? 6.531 -14.888 14.938 1.00 49.16 241 ALA A N 1
ATOM 1883 C CA . ALA A 1 241 ? 6.719 -13.445 15.073 1.00 49.16 241 ALA A CA 1
ATOM 1884 C C . ALA A 1 241 ? 6.221 -12.883 16.413 1.00 49.16 241 ALA A C 1
ATOM 1886 O O . ALA A 1 241 ? 6.653 -11.810 16.818 1.00 49.16 241 ALA A O 1
ATOM 1887 N N . ASP A 1 242 ? 5.358 -13.622 17.114 1.00 52.31 242 ASP A N 1
ATOM 1888 C CA . ASP A 1 242 ? 4.770 -13.217 18.402 1.00 52.31 242 ASP A CA 1
ATOM 1889 C C . ASP A 1 242 ? 5.758 -13.278 19.589 1.00 52.31 242 ASP A C 1
ATOM 1891 O O . ASP A 1 242 ? 5.368 -13.060 20.732 1.00 52.31 242 ASP A O 1
ATOM 1895 N N . HIS A 1 243 ? 7.042 -13.561 19.345 1.00 52.41 243 HIS A N 1
ATOM 1896 C CA . HIS A 1 243 ? 8.039 -13.821 20.389 1.00 52.41 243 HIS A CA 1
ATOM 1897 C C . HIS A 1 243 ? 9.189 -12.812 20.446 1.00 52.41 243 HIS A C 1
ATOM 1899 O O . HIS A 1 243 ? 10.288 -13.212 20.794 1.00 52.41 243 HIS A O 1
ATOM 1905 N N . GLU A 1 244 ? 8.981 -11.526 20.150 1.00 54.69 244 GLU A N 1
ATOM 1906 C CA . GLU A 1 244 ? 9.938 -10.479 20.555 1.00 54.69 244 GLU A CA 1
ATOM 1907 C C . GLU A 1 244 ? 9.333 -9.070 20.381 1.00 54.69 244 GLU A C 1
ATOM 1909 O O . GLU A 1 244 ? 9.192 -8.588 19.265 1.00 54.69 244 GLU A O 1
ATOM 1914 N N . ILE A 1 245 ? 8.902 -8.437 21.485 1.00 55.12 245 ILE A N 1
ATOM 1915 C CA . ILE A 1 245 ? 9.183 -7.045 21.929 1.00 55.12 245 ILE A CA 1
ATOM 1916 C C . ILE A 1 245 ? 8.406 -6.823 23.247 1.00 55.12 245 ILE A C 1
ATOM 1918 O O . ILE A 1 245 ? 7.209 -7.104 23.321 1.00 55.12 245 ILE A O 1
ATOM 1922 N N . SER A 1 246 ? 9.112 -6.270 24.237 1.00 62.00 246 SER A N 1
ATOM 1923 C CA . SER A 1 246 ? 8.930 -6.419 25.690 1.00 62.00 246 SER A CA 1
ATOM 1924 C C . SER A 1 246 ? 7.976 -5.451 26.425 1.00 62.00 246 SER A C 1
ATOM 1926 O O . SER A 1 246 ? 7.958 -5.493 27.649 1.00 62.00 246 SER A O 1
ATOM 1928 N N . ASP A 1 247 ? 7.175 -4.615 25.763 1.00 74.31 247 ASP A N 1
ATOM 1929 C CA . ASP A 1 247 ? 6.065 -3.898 26.428 1.00 74.31 247 ASP A CA 1
ATOM 1930 C C . ASP A 1 247 ? 5.023 -3.458 25.382 1.00 74.31 247 ASP A C 1
ATOM 1932 O O . ASP A 1 247 ? 5.399 -2.983 24.308 1.00 74.31 247 ASP A O 1
ATOM 1936 N N . TYR A 1 248 ? 3.733 -3.686 25.634 1.00 79.62 248 TYR A N 1
ATOM 1937 C CA . TYR A 1 248 ? 2.647 -3.402 24.683 1.00 79.62 248 TYR A CA 1
ATOM 1938 C C . TYR A 1 248 ? 2.256 -1.922 24.719 1.00 79.62 248 TYR A C 1
ATOM 1940 O O . TYR A 1 248 ? 2.185 -1.283 23.669 1.00 79.62 248 TYR A O 1
ATOM 1948 N N . ASP A 1 249 ? 2.123 -1.344 25.913 1.00 81.25 249 ASP A N 1
ATOM 1949 C CA . ASP A 1 249 ? 1.655 0.036 26.091 1.00 81.25 249 ASP A CA 1
ATOM 1950 C C . ASP A 1 249 ? 2.660 1.050 25.532 1.00 81.25 249 ASP A C 1
ATOM 1952 O O . ASP A 1 249 ? 2.296 2.034 24.879 1.00 81.25 249 ASP A O 1
ATOM 1956 N N . GLN A 1 250 ? 3.956 0.764 25.682 1.00 81.38 250 GLN A N 1
ATOM 1957 C CA . GLN A 1 250 ? 5.011 1.596 25.111 1.00 81.38 250 GLN A CA 1
ATOM 1958 C C . GLN A 1 250 ? 4.982 1.604 23.572 1.00 81.38 250 GLN A C 1
ATOM 1960 O O . GLN A 1 250 ? 5.264 2.637 22.961 1.00 81.38 250 GLN A O 1
ATOM 1965 N N . LYS A 1 251 ? 4.594 0.491 22.927 1.00 79.19 251 LYS A N 1
ATOM 1966 C CA . LYS A 1 251 ? 4.423 0.441 21.462 1.00 79.19 251 LYS A CA 1
ATOM 1967 C C . LYS A 1 251 ? 3.264 1.315 21.009 1.00 79.19 251 LYS A C 1
ATOM 1969 O O . LYS A 1 251 ? 3.407 2.011 20.007 1.00 79.19 251 LYS A O 1
ATOM 1974 N N . VAL A 1 252 ? 2.141 1.280 21.728 1.00 84.50 252 VAL A N 1
ATOM 1975 C CA . VAL A 1 252 ? 0.959 2.097 21.412 1.00 84.50 252 VAL A CA 1
ATOM 1976 C C . VAL A 1 252 ? 1.303 3.576 21.524 1.00 84.50 252 VAL A C 1
ATOM 1978 O O . VAL A 1 252 ? 1.060 4.333 20.586 1.00 84.50 252 VAL A O 1
ATOM 1981 N N . SER A 1 253 ? 1.953 3.974 22.623 1.00 83.00 253 SER A N 1
ATOM 1982 C CA . SER A 1 253 ? 2.389 5.360 22.816 1.00 83.00 253 SER A CA 1
ATOM 1983 C C . SER A 1 253 ? 3.345 5.819 21.716 1.00 83.00 253 SER A C 1
ATOM 1985 O O . SER A 1 253 ? 3.147 6.879 21.132 1.00 83.00 253 SER A O 1
ATOM 1987 N N . TYR A 1 254 ? 4.355 5.010 21.392 1.00 82.06 254 TYR A N 1
ATOM 1988 C CA . TYR A 1 254 ? 5.310 5.342 20.338 1.00 82.06 254 TYR A CA 1
ATOM 1989 C C . TYR A 1 254 ? 4.642 5.441 18.958 1.00 82.06 254 TYR A C 1
ATOM 1991 O O . TYR A 1 254 ? 4.944 6.343 18.179 1.00 82.06 254 TYR A O 1
ATOM 1999 N N . MET A 1 255 ? 3.702 4.539 18.654 1.00 83.69 255 MET A N 1
ATOM 2000 C CA . MET A 1 255 ? 2.957 4.561 17.395 1.00 83.69 255 MET A CA 1
ATOM 2001 C C . MET A 1 255 ? 2.090 5.816 17.272 1.00 83.69 255 MET A C 1
ATOM 2003 O O . MET A 1 255 ? 2.081 6.445 16.215 1.00 83.69 255 MET A O 1
ATOM 2007 N N . ARG A 1 256 ? 1.408 6.214 18.352 1.00 86.12 256 ARG A N 1
ATOM 2008 C CA . ARG A 1 256 ? 0.644 7.467 18.423 1.00 86.12 256 ARG A CA 1
ATOM 2009 C C . ARG A 1 256 ? 1.525 8.670 18.087 1.00 86.12 256 ARG A C 1
ATOM 2011 O O . ARG A 1 256 ? 1.163 9.467 17.224 1.00 86.12 256 ARG A O 1
ATOM 2018 N N . ASP A 1 257 ? 2.689 8.781 18.720 1.00 80.19 257 ASP A N 1
ATOM 2019 C CA . ASP A 1 257 ? 3.605 9.905 18.498 1.00 80.19 257 ASP A CA 1
ATOM 2020 C C . ASP A 1 257 ? 4.129 9.938 17.053 1.00 80.19 257 ASP A C 1
ATOM 2022 O O . ASP A 1 257 ? 4.194 11.001 16.429 1.00 80.19 257 ASP A O 1
ATOM 2026 N N . LEU A 1 258 ? 4.432 8.769 16.475 1.00 82.06 258 LEU A N 1
ATOM 2027 C CA . LEU A 1 258 ? 4.816 8.654 15.067 1.00 82.06 258 LEU A CA 1
ATOM 2028 C C . LEU A 1 258 ? 3.698 9.111 14.130 1.00 82.06 258 LEU A C 1
ATOM 2030 O O . LEU A 1 258 ? 3.961 9.894 13.219 1.00 82.06 258 LEU A O 1
ATOM 2034 N N . VAL A 1 259 ? 2.463 8.656 14.350 1.00 83.12 259 VAL A N 1
ATOM 2035 C CA . VAL A 1 259 ? 1.306 9.031 13.526 1.00 83.12 259 VAL A CA 1
ATOM 2036 C C . VAL A 1 259 ? 1.049 10.538 13.599 1.00 83.12 259 VAL A C 1
ATOM 2038 O O . VAL A 1 259 ? 0.865 11.165 12.557 1.00 83.12 259 VAL A O 1
ATOM 2041 N N . LYS A 1 260 ? 1.143 11.146 14.787 1.00 85.38 260 LYS A N 1
ATOM 2042 C CA . LYS A 1 260 ? 1.026 12.604 14.973 1.00 85.38 260 LYS A CA 1
ATOM 2043 C C . LYS A 1 260 ? 2.131 13.403 14.286 1.00 85.38 260 LYS A C 1
ATOM 2045 O O . LYS A 1 260 ? 1.904 14.538 13.882 1.00 85.38 260 LYS A O 1
ATOM 2050 N N . SER A 1 261 ? 3.323 12.824 14.141 1.00 84.88 261 SER A N 1
ATOM 2051 C CA . SER A 1 261 ? 4.446 13.474 13.452 1.00 84.88 261 SER A CA 1
ATOM 2052 C C . SER A 1 261 ? 4.300 13.502 11.923 1.00 84.88 261 SER A C 1
ATOM 2054 O O . SER A 1 261 ? 5.071 14.181 11.239 1.00 84.88 261 SER A O 1
ATOM 2056 N N . LEU A 1 262 ? 3.332 12.763 11.367 1.00 82.94 262 LEU A N 1
ATOM 2057 C CA . LEU A 1 262 ? 3.108 12.706 9.927 1.00 82.94 262 LEU A CA 1
ATOM 2058 C C . LEU A 1 262 ? 2.533 14.024 9.390 1.00 82.94 262 LEU A C 1
ATOM 2060 O O . LEU A 1 262 ? 1.771 14.707 10.073 1.00 82.94 262 LEU A O 1
ATOM 2064 N N . PRO A 1 263 ? 2.813 14.367 8.117 1.00 88.19 263 PRO A N 1
ATOM 2065 C CA . PRO A 1 263 ? 2.156 15.489 7.462 1.00 88.19 263 PRO A CA 1
ATOM 2066 C C . PRO A 1 263 ? 0.630 15.368 7.534 1.00 88.19 263 PRO A C 1
ATOM 2068 O O . PRO A 1 263 ? 0.088 14.282 7.321 1.00 88.19 263 PRO A O 1
ATOM 2071 N N . GLN A 1 264 ? -0.068 16.490 7.736 1.00 88.12 264 GLN A N 1
ATOM 2072 C CA . GLN A 1 264 ? -1.531 16.521 7.880 1.00 88.12 264 GLN A CA 1
ATOM 2073 C C . GLN A 1 264 ? -2.290 15.701 6.816 1.00 88.12 264 GLN A C 1
ATOM 2075 O O . GLN A 1 264 ? -3.212 14.973 7.187 1.00 88.12 264 GLN A O 1
ATOM 2080 N N . PRO A 1 265 ? -1.921 15.745 5.514 1.00 87.50 265 PRO A N 1
ATOM 2081 C CA . PRO A 1 265 ? -2.603 14.936 4.509 1.00 87.50 265 PRO A CA 1
ATOM 2082 C C . PRO A 1 265 ? -2.463 13.428 4.740 1.00 87.50 265 PRO A C 1
ATOM 2084 O O . PRO A 1 265 ? -3.410 12.675 4.522 1.00 87.50 265 PRO A O 1
ATOM 2087 N N . ASN A 1 266 ? -1.295 12.980 5.204 1.00 87.31 266 ASN A N 1
ATOM 2088 C CA . ASN A 1 266 ? -1.031 11.586 5.545 1.00 87.31 266 ASN A CA 1
ATOM 2089 C C . ASN A 1 266 ? -1.811 11.176 6.795 1.00 87.31 266 ASN A C 1
ATOM 2091 O O . ASN A 1 266 ? -2.483 10.151 6.752 1.00 87.31 266 ASN A O 1
ATOM 2095 N N . HIS A 1 267 ? -1.773 11.994 7.852 1.00 90.69 267 HIS A N 1
ATOM 2096 C CA . HIS A 1 267 ? -2.517 11.751 9.088 1.00 90.69 267 HIS A CA 1
ATOM 2097 C C . HIS A 1 267 ? -4.018 11.581 8.820 1.00 90.69 267 HIS A C 1
ATOM 2099 O O . HIS A 1 267 ? -4.579 10.531 9.111 1.00 90.69 267 HIS A O 1
ATOM 2105 N N . ASN A 1 268 ? -4.658 12.563 8.176 1.00 89.88 268 ASN A N 1
ATOM 2106 C CA . ASN A 1 268 ? -6.110 12.551 7.961 1.00 89.88 268 ASN A CA 1
ATOM 2107 C C . ASN A 1 268 ? -6.548 11.438 7.006 1.00 89.88 268 ASN A C 1
ATOM 2109 O O . ASN A 1 268 ? -7.606 10.834 7.182 1.00 89.88 268 ASN A O 1
ATOM 2113 N N . THR A 1 269 ? -5.726 11.140 5.993 1.00 90.94 269 THR A N 1
ATOM 2114 C CA . THR A 1 269 ? -5.993 10.017 5.087 1.00 90.94 269 THR A CA 1
ATOM 2115 C C . THR A 1 269 ? -5.864 8.681 5.820 1.00 90.94 269 THR A C 1
ATOM 2117 O O . THR A 1 269 ? -6.678 7.788 5.588 1.00 90.94 269 THR A O 1
ATOM 2120 N N . MET A 1 270 ? -4.878 8.535 6.715 1.00 92.38 270 MET A N 1
ATOM 2121 C CA . MET A 1 270 ? -4.742 7.347 7.561 1.00 92.38 270 MET A CA 1
ATOM 2122 C C . MET A 1 270 ? -5.925 7.219 8.517 1.00 92.38 270 MET A C 1
ATOM 2124 O O . MET A 1 270 ? -6.555 6.170 8.537 1.00 92.38 270 MET A O 1
ATOM 2128 N N . GLU A 1 271 ? -6.283 8.275 9.237 1.00 93.44 271 GLU A N 1
ATOM 2129 C CA . GLU A 1 271 ? -7.418 8.283 10.159 1.00 93.44 271 GLU A CA 1
ATOM 2130 C C . GLU A 1 271 ? -8.720 7.851 9.462 1.00 93.44 271 GLU A C 1
ATOM 2132 O O . GLU A 1 271 ? -9.392 6.924 9.913 1.00 93.44 271 GLU A O 1
ATOM 2137 N N . LEU A 1 272 ? -9.050 8.447 8.306 1.00 94.94 272 LEU A N 1
ATOM 213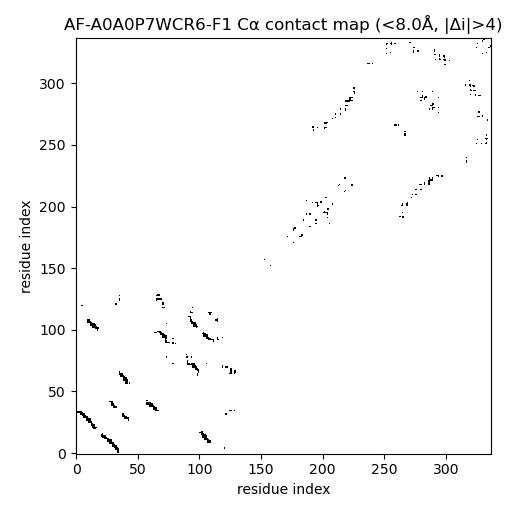8 C CA . LEU A 1 272 ? -10.228 8.057 7.526 1.00 94.94 272 LEU A CA 1
ATOM 2139 C C . LEU A 1 272 ? -10.171 6.588 7.094 1.00 94.94 272 LEU A C 1
ATOM 2141 O O . LEU A 1 272 ? -11.163 5.868 7.220 1.00 94.94 272 LEU A O 1
ATOM 2145 N N . LEU A 1 273 ? -9.030 6.149 6.560 1.00 94.62 273 LEU A N 1
ATOM 2146 C CA . LEU A 1 273 ? -8.880 4.790 6.059 1.00 94.62 273 LEU A CA 1
ATOM 2147 C C . LEU A 1 273 ? -8.984 3.763 7.190 1.00 94.62 273 LEU A C 1
ATOM 2149 O O . LEU A 1 273 ? -9.721 2.793 7.057 1.00 94.62 273 LEU A O 1
ATOM 2153 N N . PHE A 1 274 ? -8.283 3.963 8.305 1.00 94.81 274 PHE A N 1
ATOM 2154 C CA . PHE A 1 274 ? -8.305 3.030 9.430 1.00 94.81 274 PHE A CA 1
ATOM 2155 C C . PHE A 1 274 ? -9.667 3.012 10.136 1.00 94.81 274 PHE A C 1
ATOM 2157 O O . PHE A 1 274 ? -10.128 1.931 10.504 1.00 94.81 274 PHE A O 1
ATOM 2164 N N . ARG A 1 275 ? -10.373 4.150 10.216 1.00 95.81 275 ARG A N 1
ATOM 2165 C CA . ARG A 1 275 ? -11.777 4.200 10.660 1.00 95.81 275 ARG A CA 1
ATOM 2166 C C . ARG A 1 275 ? -12.671 3.331 9.780 1.00 95.81 275 ARG A C 1
ATOM 2168 O O . ARG A 1 275 ? -13.440 2.514 10.280 1.00 95.81 275 ARG A O 1
ATOM 2175 N N . HIS A 1 276 ? -12.539 3.482 8.464 1.00 96.25 276 HIS A N 1
ATOM 2176 C CA . HIS A 1 276 ? -13.290 2.688 7.500 1.00 96.25 276 HIS A CA 1
ATOM 2177 C C . HIS A 1 276 ? -12.998 1.185 7.642 1.00 96.25 276 HIS A C 1
ATOM 2179 O O . HIS A 1 276 ? -13.912 0.364 7.682 1.00 96.25 276 HIS A O 1
ATOM 2185 N N . LEU A 1 277 ? -11.722 0.813 7.760 1.00 95.00 277 LEU A N 1
ATOM 2186 C CA . LEU A 1 277 ? -11.314 -0.581 7.922 1.00 95.00 277 LEU A CA 1
ATOM 2187 C C . LEU A 1 277 ? -11.822 -1.194 9.231 1.00 95.00 277 LEU A C 1
ATOM 2189 O O . LEU A 1 277 ? -12.189 -2.367 9.235 1.00 95.00 277 LEU A O 1
ATOM 2193 N N . ARG A 1 278 ? -11.914 -0.417 10.316 1.00 95.38 278 ARG A N 1
ATOM 2194 C CA . ARG A 1 278 ? -12.577 -0.871 11.547 1.00 95.38 278 ARG A CA 1
ATOM 2195 C C . ARG A 1 278 ? -14.046 -1.182 11.321 1.00 95.38 278 ARG A C 1
ATOM 2197 O O . ARG A 1 278 ? -14.486 -2.259 11.706 1.00 95.38 278 ARG A O 1
ATOM 2204 N N . ARG A 1 279 ? -14.765 -0.321 10.601 1.00 94.62 279 ARG A 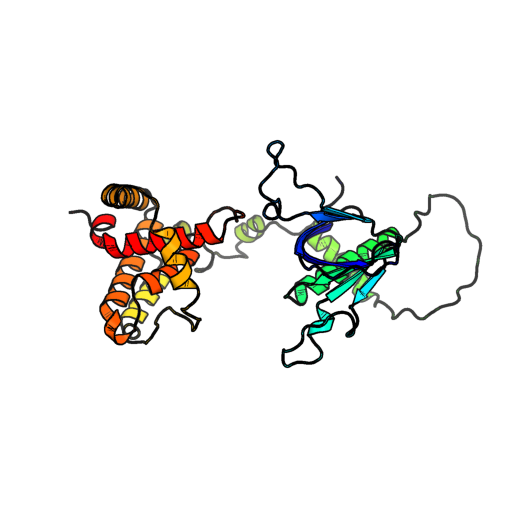N 1
ATOM 2205 C CA . ARG A 1 279 ? -16.158 -0.587 10.227 1.00 94.62 279 ARG A CA 1
ATOM 2206 C C . ARG A 1 279 ? -16.302 -1.857 9.384 1.00 94.62 279 ARG A C 1
ATOM 2208 O O . ARG A 1 279 ? -17.236 -2.618 9.579 1.00 94.62 279 ARG A O 1
ATOM 2215 N N . VAL A 1 280 ? -15.366 -2.134 8.475 1.00 94.31 280 VAL A N 1
ATOM 2216 C CA . VAL A 1 280 ? -15.342 -3.410 7.733 1.00 94.31 280 VAL A CA 1
ATOM 2217 C C . VAL A 1 280 ? -15.185 -4.600 8.684 1.00 94.31 280 VAL A C 1
ATOM 2219 O O . VAL A 1 280 ? -15.890 -5.593 8.533 1.00 94.31 280 VAL A O 1
ATOM 2222 N N . ILE A 1 281 ? -14.297 -4.502 9.674 1.00 93.38 281 ILE A N 1
ATOM 2223 C CA . ILE A 1 281 ? -14.045 -5.568 10.657 1.00 93.38 281 ILE A CA 1
ATOM 2224 C C . ILE A 1 281 ? -15.250 -5.782 11.585 1.00 93.38 281 ILE A C 1
ATOM 2226 O O . ILE A 1 281 ? -15.540 -6.918 11.948 1.00 93.38 281 ILE A O 1
ATOM 2230 N N . GLU A 1 282 ? -15.987 -4.723 11.930 1.00 94.25 282 GLU A N 1
ATOM 2231 C CA . GLU A 1 282 ? -17.239 -4.814 12.699 1.00 94.25 282 GLU A CA 1
ATOM 2232 C C . GLU A 1 282 ? -18.314 -5.632 11.965 1.00 94.25 282 GLU A C 1
ATOM 2234 O O . GLU A 1 282 ? -19.082 -6.346 12.600 1.00 94.25 282 GLU A O 1
ATOM 2239 N N . TYR A 1 283 ? -18.316 -5.608 10.628 1.00 93.31 283 TYR A N 1
ATOM 2240 C CA . TYR A 1 283 ? -19.175 -6.448 9.780 1.00 93.31 283 TYR A CA 1
ATOM 2241 C C . TYR A 1 283 ? -18.574 -7.846 9.522 1.00 93.31 283 TYR A C 1
ATOM 2243 O O . TYR A 1 283 ? -19.009 -8.572 8.624 1.00 93.31 283 TYR A O 1
ATOM 2251 N N . GLY A 1 284 ? -17.574 -8.247 10.313 1.00 89.75 284 GLY A N 1
ATOM 2252 C CA . GLY A 1 284 ? -16.822 -9.492 10.165 1.00 89.75 284 GLY A CA 1
ATOM 2253 C C . GLY A 1 284 ? -17.670 -10.766 10.181 1.00 89.75 284 GLY A C 1
ATOM 2254 O O . GLY A 1 284 ? -17.255 -11.768 9.601 1.00 89.75 284 GLY A O 1
ATOM 2255 N N . GLU A 1 285 ? -18.858 -10.751 10.791 1.00 91.38 285 GLU A N 1
ATOM 2256 C CA . GLU A 1 285 ? -19.782 -11.894 10.760 1.00 91.38 285 GLU A CA 1
ATOM 2257 C C . GLU A 1 285 ? -20.349 -12.155 9.353 1.00 91.38 285 GLU A C 1
ATOM 2259 O O . GLU A 1 285 ? -20.494 -13.312 8.952 1.00 91.38 285 GLU A O 1
ATOM 2264 N N . GLU A 1 286 ? -20.598 -11.099 8.575 1.00 90.38 286 GLU A N 1
ATOM 2265 C CA . GLU A 1 286 ? -21.140 -11.192 7.214 1.00 90.38 286 GLU A CA 1
ATOM 2266 C C . GLU A 1 286 ? -20.019 -11.307 6.176 1.00 90.38 286 GLU A C 1
ATOM 2268 O O . GLU A 1 286 ? -20.002 -12.225 5.352 1.00 90.38 286 GLU A O 1
ATOM 2273 N N . ASN A 1 287 ? -19.027 -10.415 6.252 1.00 89.81 287 ASN A N 1
ATOM 2274 C CA . ASN A 1 287 ? -17.960 -10.337 5.256 1.00 89.81 287 ASN A CA 1
ATOM 2275 C C . ASN A 1 287 ? -16.740 -11.225 5.557 1.00 89.81 287 ASN A C 1
ATOM 2277 O O . ASN A 1 287 ? -15.839 -11.340 4.723 1.00 89.81 287 ASN A O 1
ATOM 2281 N N . ARG A 1 288 ? -16.676 -11.856 6.737 1.00 87.75 288 ARG A N 1
ATOM 2282 C CA . ARG A 1 288 ? -15.586 -12.759 7.164 1.00 87.75 288 ARG A CA 1
ATOM 2283 C C . ARG A 1 288 ? -14.193 -12.119 7.190 1.00 87.75 288 ARG A C 1
ATOM 2285 O O . ARG A 1 288 ? -13.170 -12.820 7.111 1.00 87.75 288 ARG A O 1
ATOM 2292 N N . MET A 1 289 ? -14.121 -10.795 7.290 1.00 89.31 289 MET A N 1
ATOM 2293 C CA . MET A 1 289 ? -12.875 -10.051 7.429 1.00 89.31 289 MET A CA 1
ATOM 2294 C C . MET A 1 289 ? -12.549 -9.845 8.907 1.00 89.31 289 MET A C 1
ATOM 2296 O O . MET A 1 289 ? -13.309 -9.254 9.661 1.00 89.31 289 MET A O 1
ATOM 2300 N N . THR A 1 290 ? -11.381 -10.335 9.318 1.00 89.56 290 THR A N 1
ATOM 2301 C CA . THR A 1 290 ? -10.810 -10.094 10.647 1.00 89.56 290 THR A CA 1
ATOM 2302 C C . THR A 1 290 ? -9.705 -9.044 10.562 1.00 89.56 290 THR A C 1
ATOM 2304 O O . THR A 1 290 ? -9.186 -8.775 9.473 1.00 89.56 290 THR A O 1
ATOM 2307 N N . VAL A 1 291 ? -9.275 -8.517 11.712 1.00 89.25 291 VAL A N 1
ATOM 2308 C CA . VAL A 1 291 ? -8.123 -7.600 11.820 1.00 89.25 291 VAL A CA 1
ATOM 2309 C C . VAL A 1 291 ? -6.902 -8.149 11.071 1.00 89.25 291 VAL A C 1
ATOM 2311 O O . VAL A 1 291 ? -6.290 -7.437 10.280 1.00 89.25 291 VAL A O 1
ATOM 2314 N N . GLN A 1 292 ? -6.603 -9.443 11.228 1.00 87.00 292 GLN A N 1
ATOM 2315 C CA . GLN A 1 292 ? -5.470 -10.080 10.549 1.00 87.00 292 GLN A CA 1
ATOM 2316 C C . GLN A 1 292 ? -5.662 -10.121 9.028 1.00 87.00 292 GLN A C 1
ATOM 2318 O O . GLN A 1 292 ? -4.738 -9.808 8.281 1.00 87.00 292 GLN A O 1
ATOM 2323 N N . ASN A 1 293 ? -6.860 -10.485 8.549 1.00 86.44 293 ASN A N 1
ATOM 2324 C CA . ASN A 1 293 ? -7.150 -10.539 7.112 1.00 86.44 293 ASN A CA 1
ATOM 2325 C C . ASN A 1 293 ? -6.992 -9.161 6.460 1.00 86.44 293 ASN A C 1
ATOM 2327 O O . ASN A 1 293 ? -6.431 -9.062 5.370 1.00 86.44 293 ASN A O 1
ATOM 2331 N N . VAL A 1 294 ? -7.453 -8.108 7.136 1.00 89.50 294 VAL A N 1
ATOM 2332 C CA . VAL A 1 294 ? -7.291 -6.724 6.678 1.00 89.50 294 VAL A CA 1
ATOM 2333 C C . VAL A 1 294 ? -5.819 -6.310 6.707 1.00 89.50 294 VAL A C 1
ATOM 2335 O O . VAL A 1 294 ? -5.317 -5.781 5.714 1.00 89.50 294 VAL A O 1
ATOM 2338 N N . ALA A 1 295 ? -5.091 -6.605 7.786 1.00 86.50 295 ALA A N 1
ATOM 2339 C CA . ALA A 1 295 ? -3.679 -6.256 7.911 1.00 86.50 295 ALA A CA 1
ATOM 2340 C C . ALA A 1 295 ? -2.800 -6.897 6.829 1.00 86.50 295 ALA A C 1
ATOM 2342 O O . ALA A 1 295 ? -1.919 -6.237 6.291 1.00 86.50 295 ALA A O 1
ATOM 2343 N N . ILE A 1 296 ? -3.087 -8.139 6.436 1.00 84.00 296 ILE A N 1
ATOM 2344 C CA . ILE A 1 296 ? -2.391 -8.827 5.337 1.00 84.00 296 ILE A CA 1
ATOM 2345 C C . ILE A 1 296 ? -2.579 -8.105 3.996 1.00 84.00 296 ILE A C 1
ATOM 2347 O O . ILE A 1 296 ? -1.651 -8.049 3.189 1.00 84.00 296 ILE A O 1
ATOM 2351 N N . VAL A 1 297 ? -3.778 -7.580 3.735 1.00 86.31 297 VAL A N 1
ATOM 2352 C CA . VAL A 1 297 ? -4.097 -6.884 2.479 1.00 86.31 297 VAL A CA 1
ATOM 2353 C C . VAL A 1 297 ? -3.458 -5.493 2.452 1.00 86.31 297 VAL A C 1
ATOM 2355 O O . VAL A 1 297 ? -2.875 -5.081 1.444 1.00 86.31 297 VAL A O 1
ATOM 2358 N N . PHE A 1 298 ? -3.559 -4.759 3.561 1.00 87.62 298 PHE A N 1
ATOM 2359 C CA . PHE A 1 298 ? -3.168 -3.352 3.617 1.00 87.62 298 PHE A CA 1
ATOM 2360 C C . PHE A 1 298 ? -1.719 -3.119 4.061 1.00 87.62 298 PHE A C 1
ATOM 2362 O O . PHE A 1 298 ? -1.144 -2.110 3.659 1.00 87.62 298 PHE A O 1
ATOM 2369 N N . GLY A 1 299 ? -1.090 -4.045 4.791 1.00 85.38 299 GLY A N 1
ATOM 2370 C CA . GLY A 1 299 ? 0.297 -3.944 5.265 1.00 85.38 299 GLY A CA 1
ATOM 2371 C C . GLY A 1 299 ? 1.295 -3.598 4.155 1.00 85.38 299 GLY A C 1
ATOM 2372 O O . GLY A 1 299 ? 1.890 -2.519 4.208 1.00 85.38 299 GLY A O 1
ATOM 2373 N N . PRO A 1 300 ? 1.416 -4.417 3.092 1.00 82.12 300 PRO A N 1
ATOM 2374 C CA . PRO A 1 300 ? 2.338 -4.146 1.982 1.00 82.12 300 PRO A CA 1
ATOM 2375 C C . PRO A 1 300 ? 1.970 -2.911 1.144 1.00 82.12 300 PRO A C 1
ATOM 2377 O O . PRO A 1 300 ? 2.816 -2.340 0.453 1.00 82.12 300 PRO A O 1
ATOM 2380 N N . THR A 1 301 ? 0.694 -2.515 1.162 1.00 83.31 301 THR A N 1
ATOM 2381 C CA . THR A 1 301 ? 0.175 -1.400 0.356 1.00 83.31 301 THR A CA 1
ATOM 2382 C C . THR A 1 301 ? 0.445 -0.053 1.025 1.00 83.31 301 THR A C 1
ATOM 2384 O O . THR A 1 301 ? 0.814 0.906 0.343 1.00 83.31 301 THR A O 1
ATOM 2387 N N . LEU A 1 302 ? 0.272 0.018 2.347 1.00 83.88 302 LEU A N 1
ATOM 2388 C CA . LEU A 1 302 ? 0.419 1.238 3.140 1.00 83.88 302 LEU A CA 1
ATOM 2389 C C . LEU A 1 302 ? 1.860 1.475 3.590 1.00 83.88 302 LEU A C 1
ATOM 2391 O O . LEU A 1 302 ? 2.307 2.618 3.642 1.00 83.88 302 LEU A O 1
ATOM 2395 N N . LEU A 1 303 ? 2.597 0.406 3.890 1.00 76.69 303 LEU A N 1
ATOM 2396 C CA . LEU A 1 303 ? 3.940 0.485 4.444 1.00 76.69 303 LEU A CA 1
ATOM 2397 C C . LEU A 1 303 ? 4.924 -0.110 3.441 1.00 76.69 303 LEU A C 1
ATOM 2399 O O . LEU A 1 303 ? 4.981 -1.321 3.247 1.00 76.69 303 LEU A O 1
ATOM 2403 N N . ARG A 1 304 ? 5.726 0.744 2.800 1.00 71.75 304 ARG A N 1
ATOM 2404 C CA . ARG A 1 304 ? 6.770 0.318 1.859 1.00 71.75 304 ARG A CA 1
ATOM 2405 C C . ARG A 1 304 ? 8.132 0.828 2.324 1.00 71.75 304 ARG A C 1
ATOM 2407 O O . ARG A 1 304 ? 8.265 2.035 2.513 1.00 71.75 304 ARG A O 1
ATOM 2414 N N . PRO A 1 305 ? 9.135 -0.049 2.515 1.00 65.38 305 PRO A N 1
ATOM 2415 C CA . PRO A 1 305 ? 10.486 0.403 2.806 1.00 65.38 305 PRO A CA 1
ATOM 2416 C C . PRO A 1 305 ? 11.055 1.142 1.588 1.00 65.38 305 PRO A C 1
ATOM 2418 O O . PRO A 1 305 ? 10.782 0.774 0.448 1.00 65.38 305 PRO A O 1
ATOM 2421 N N . GLU A 1 306 ? 11.859 2.175 1.833 1.00 56.84 306 GLU A N 1
ATOM 2422 C CA . GLU A 1 306 ? 12.496 2.976 0.775 1.00 56.84 306 GLU A CA 1
ATOM 2423 C C . GLU A 1 306 ? 13.514 2.163 -0.042 1.00 56.84 306 GLU A C 1
ATOM 2425 O O . GLU A 1 306 ? 13.719 2.411 -1.2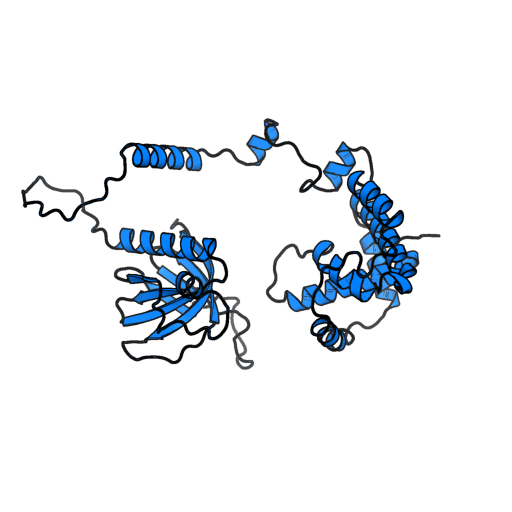28 1.00 56.84 306 GLU A O 1
ATOM 2430 N N . THR A 1 307 ? 14.120 1.147 0.577 1.00 52.91 307 THR A N 1
ATOM 2431 C CA . THR A 1 307 ? 15.036 0.211 -0.079 1.00 52.91 307 THR A CA 1
ATOM 2432 C C . THR A 1 307 ? 14.545 -1.222 0.084 1.00 52.91 307 THR A C 1
ATOM 2434 O O . THR A 1 307 ? 14.192 -1.661 1.181 1.00 52.91 307 THR A O 1
ATOM 2437 N N . GLU A 1 308 ? 14.535 -1.977 -1.016 1.00 53.44 308 GLU A N 1
ATOM 2438 C CA . GLU A 1 308 ? 14.294 -3.419 -0.985 1.00 53.44 308 GLU A CA 1
ATOM 2439 C C . GLU A 1 308 ? 15.486 -4.105 -0.304 1.00 53.44 308 GLU A C 1
ATOM 2441 O O . GLU A 1 308 ? 16.512 -4.399 -0.918 1.00 53.44 308 GLU A O 1
ATOM 2446 N N . SER A 1 309 ? 15.382 -4.313 1.007 1.00 53.56 309 SER A N 1
ATOM 2447 C CA . SER A 1 309 ? 16.377 -5.067 1.762 1.00 53.56 309 SER A CA 1
ATOM 2448 C C . SER A 1 309 ? 16.216 -6.569 1.492 1.00 53.56 309 SER A C 1
ATOM 2450 O O . SER A 1 309 ? 15.127 -7.067 1.200 1.00 53.56 309 SER A O 1
ATOM 2452 N N . ALA A 1 310 ? 17.296 -7.338 1.646 1.00 47.97 310 ALA A N 1
ATOM 2453 C CA . ALA A 1 310 ? 17.281 -8.783 1.407 1.00 47.97 310 ALA A CA 1
ATOM 2454 C C . ALA A 1 310 ? 16.280 -9.551 2.304 1.00 47.97 310 ALA A C 1
ATOM 2456 O O . ALA A 1 310 ? 15.959 -10.702 2.013 1.00 47.97 310 ALA A O 1
ATOM 2457 N N . ASN A 1 311 ? 15.760 -8.949 3.381 1.00 54.31 311 ASN A N 1
ATOM 2458 C CA . ASN A 1 311 ? 14.867 -9.574 4.366 1.00 54.31 311 ASN A CA 1
ATOM 2459 C C . ASN A 1 311 ? 13.389 -9.206 4.175 1.00 54.31 311 ASN A C 1
ATOM 2461 O O . ASN A 1 311 ? 12.668 -8.977 5.144 1.00 54.31 311 ASN A O 1
ATOM 2465 N N . ILE A 1 312 ? 12.928 -9.221 2.925 1.00 57.59 312 ILE A N 1
ATOM 2466 C CA . ILE A 1 312 ? 11.548 -8.903 2.526 1.00 57.59 312 ILE A CA 1
ATOM 2467 C C . ILE A 1 312 ? 10.511 -9.649 3.394 1.00 57.59 312 ILE A C 1
ATOM 2469 O O . ILE A 1 312 ? 9.542 -9.050 3.842 1.00 57.59 312 ILE A O 1
ATOM 2473 N N . THR A 1 313 ? 10.747 -10.925 3.730 1.00 55.12 313 THR A N 1
ATOM 2474 C CA . THR A 1 313 ? 9.836 -11.727 4.572 1.00 55.12 313 THR A CA 1
ATOM 2475 C C . THR A 1 313 ? 9.693 -11.201 6.002 1.00 55.12 313 THR A C 1
ATOM 2477 O O . THR A 1 313 ? 8.600 -11.273 6.550 1.00 55.12 313 THR A O 1
ATOM 2480 N N . MET A 1 314 ? 10.755 -10.657 6.609 1.00 58.34 314 MET A N 1
ATOM 2481 C CA . MET A 1 314 ? 10.646 -10.046 7.942 1.00 58.34 314 MET A CA 1
ATOM 2482 C C . MET A 1 314 ? 9.907 -8.711 7.863 1.00 58.34 314 MET A C 1
ATOM 2484 O O . MET A 1 314 ? 9.020 -8.459 8.670 1.00 58.34 314 MET A O 1
ATOM 2488 N N . HIS A 1 315 ? 10.191 -7.898 6.843 1.00 59.53 315 HIS A N 1
ATOM 2489 C CA . HIS A 1 315 ? 9.483 -6.633 6.643 1.00 59.53 315 HIS A CA 1
ATOM 2490 C C . HIS A 1 315 ? 7.978 -6.829 6.417 1.00 59.53 315 HIS A C 1
ATOM 2492 O O . HIS A 1 315 ? 7.201 -6.089 7.006 1.00 59.53 315 HIS A O 1
ATOM 2498 N N . MET A 1 316 ? 7.553 -7.853 5.667 1.00 63.84 316 MET A N 1
ATOM 2499 C CA . MET A 1 316 ? 6.124 -8.160 5.484 1.00 63.84 316 MET A CA 1
ATOM 2500 C C . MET A 1 316 ? 5.412 -8.481 6.808 1.00 63.84 316 MET A C 1
ATOM 2502 O O . MET A 1 316 ? 4.278 -8.064 7.020 1.00 63.84 316 MET A O 1
ATOM 2506 N N . VAL A 1 317 ? 6.074 -9.212 7.709 1.00 67.56 317 VAL A N 1
ATOM 2507 C CA . VAL A 1 317 ? 5.501 -9.566 9.016 1.00 67.56 317 VAL A CA 1
ATOM 2508 C C . VAL A 1 317 ? 5.365 -8.327 9.902 1.00 67.56 317 VAL A C 1
ATOM 2510 O O . VAL A 1 317 ? 4.295 -8.100 10.462 1.00 67.56 317 VAL A O 1
ATOM 2513 N N . PHE A 1 318 ? 6.401 -7.486 9.968 1.00 70.88 318 PHE A N 1
ATOM 2514 C CA . PHE A 1 318 ? 6.355 -6.247 10.749 1.00 70.88 318 PHE A CA 1
ATOM 2515 C C . PHE A 1 318 ? 5.320 -5.250 10.213 1.00 70.88 318 PHE A C 1
ATOM 2517 O O . PHE A 1 318 ? 4.632 -4.605 10.996 1.00 70.88 318 PHE A O 1
ATOM 2524 N N . GLN A 1 319 ? 5.165 -5.142 8.889 1.00 73.81 319 GLN A N 1
ATOM 2525 C CA . GLN A 1 319 ? 4.152 -4.279 8.272 1.00 73.81 319 GLN A CA 1
ATOM 2526 C C . GLN A 1 319 ? 2.738 -4.679 8.694 1.00 73.81 319 GLN A C 1
ATOM 2528 O O . GLN A 1 319 ? 1.948 -3.820 9.080 1.00 73.81 319 GLN A O 1
ATOM 2533 N N . ASN A 1 320 ? 2.435 -5.978 8.665 1.00 81.69 320 ASN A N 1
ATOM 2534 C CA . ASN A 1 320 ? 1.131 -6.473 9.091 1.00 81.69 320 ASN A CA 1
ATOM 2535 C C . ASN A 1 320 ? 0.910 -6.196 10.582 1.00 81.69 320 ASN A C 1
ATOM 2537 O O . ASN A 1 320 ? -0.125 -5.647 10.935 1.00 81.69 320 ASN A O 1
ATOM 2541 N N . GLN A 1 321 ? 1.901 -6.466 11.439 1.00 80.56 321 GLN A N 1
ATOM 2542 C CA . GLN A 1 321 ? 1.809 -6.192 12.880 1.00 80.56 321 GLN A CA 1
ATOM 2543 C C . GLN A 1 321 ? 1.567 -4.709 13.195 1.00 80.56 321 GLN A C 1
ATOM 2545 O O . GLN A 1 321 ? 0.796 -4.399 14.098 1.00 80.56 321 GLN A O 1
ATOM 2550 N N . ILE A 1 322 ? 2.185 -3.790 12.446 1.00 82.50 322 ILE A N 1
ATOM 2551 C CA . ILE A 1 322 ? 1.928 -2.350 12.591 1.00 82.50 322 ILE A CA 1
ATOM 2552 C C . ILE A 1 322 ? 0.471 -2.035 12.245 1.00 82.50 322 ILE A C 1
ATOM 2554 O O . ILE A 1 322 ? -0.195 -1.329 12.997 1.00 82.50 322 ILE A O 1
ATOM 2558 N N . VAL A 1 323 ? -0.047 -2.574 11.138 1.00 88.81 323 VAL A N 1
ATOM 2559 C CA . VAL A 1 323 ? -1.449 -2.363 10.750 1.00 88.81 323 VAL A CA 1
ATOM 2560 C C . VAL A 1 323 ? -2.411 -2.984 11.769 1.00 88.81 323 VAL A C 1
ATOM 2562 O O . VAL A 1 323 ? -3.403 -2.347 12.109 1.00 88.81 323 VAL A O 1
ATOM 2565 N N . GLU A 1 324 ? -2.113 -4.171 12.304 1.00 89.38 324 GLU A N 1
ATOM 2566 C CA . GLU A 1 324 ? -2.901 -4.802 13.374 1.00 89.38 324 GLU A CA 1
ATOM 2567 C C . GLU A 1 324 ? -2.931 -3.939 14.641 1.00 89.38 324 GLU A C 1
ATOM 2569 O O . GLU A 1 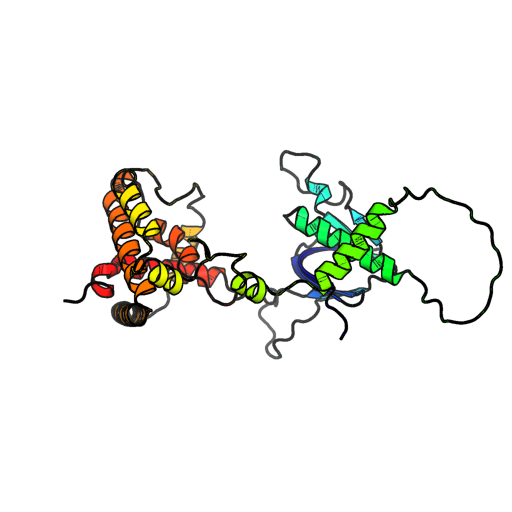324 ? -4.006 -3.711 15.191 1.00 89.38 324 GLU A O 1
ATOM 2574 N N . LEU A 1 325 ? -1.778 -3.414 15.072 1.00 87.19 325 LEU A N 1
ATOM 2575 C CA . LEU A 1 325 ? -1.684 -2.525 16.232 1.00 87.19 325 LEU A CA 1
ATOM 2576 C C . LEU A 1 325 ? -2.531 -1.264 16.035 1.00 87.19 325 LEU A C 1
ATOM 2578 O O . LEU A 1 325 ? -3.308 -0.908 16.913 1.00 87.19 325 LEU A O 1
ATOM 2582 N N . 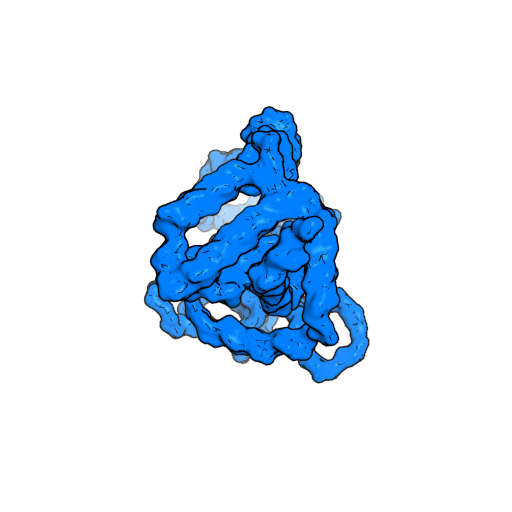ILE A 1 326 ? -2.419 -0.621 14.869 1.00 89.69 326 ILE A N 1
ATOM 2583 C CA . ILE A 1 326 ? -3.170 0.602 14.563 1.00 89.69 326 ILE A CA 1
ATOM 2584 C C . ILE A 1 326 ? -4.683 0.334 14.506 1.00 89.69 326 ILE A C 1
ATOM 2586 O O . ILE A 1 326 ? -5.466 1.169 14.947 1.00 89.69 326 ILE A O 1
ATOM 2590 N N . LEU A 1 327 ? -5.111 -0.818 13.978 1.00 92.12 327 LEU A N 1
ATOM 2591 C CA . LEU A 1 327 ? -6.529 -1.193 13.930 1.00 92.12 327 LEU A CA 1
ATOM 2592 C C . LEU A 1 327 ? -7.101 -1.494 15.320 1.00 92.12 327 LEU A C 1
ATOM 2594 O O . LEU A 1 327 ? -8.215 -1.062 15.611 1.00 92.12 327 LEU A O 1
ATOM 2598 N N . ASN A 1 328 ? -6.361 -2.224 16.159 1.00 91.88 328 ASN A N 1
ATOM 2599 C CA . ASN A 1 328 ? -6.806 -2.585 17.507 1.00 91.88 328 ASN A CA 1
ATOM 2600 C C . ASN A 1 328 ? -6.831 -1.372 18.444 1.00 91.88 328 ASN A C 1
ATOM 2602 O O . ASN A 1 328 ? -7.780 -1.201 19.200 1.00 91.88 328 ASN A O 1
ATOM 2606 N N . GLU A 1 329 ? -5.821 -0.507 18.350 1.00 91.62 329 GLU A N 1
ATOM 2607 C CA . GLU A 1 329 ? -5.631 0.647 19.236 1.00 91.62 329 GLU A CA 1
ATOM 2608 C C . GLU A 1 329 ? -5.999 1.966 18.552 1.00 91.62 329 GLU A C 1
ATOM 2610 O O . GLU A 1 329 ? -5.456 3.022 18.870 1.00 91.62 329 GLU A O 1
ATOM 2615 N N . TYR A 1 330 ? -6.926 1.914 17.593 1.00 93.25 330 TYR A N 1
ATOM 2616 C CA . TYR A 1 330 ? -7.322 3.071 16.791 1.00 93.25 330 TYR A CA 1
ATOM 2617 C C . TYR A 1 330 ? -7.749 4.261 17.649 1.00 93.25 330 TYR A C 1
ATOM 2619 O O . TYR A 1 330 ? -7.284 5.370 17.402 1.00 93.25 330 TYR A O 1
ATOM 2627 N N . GLU A 1 331 ? -8.606 4.035 18.653 1.00 92.44 331 GLU A N 1
ATOM 2628 C CA . GLU A 1 331 ? -9.069 5.113 19.539 1.00 92.44 331 GLU A CA 1
ATOM 2629 C C . GLU A 1 331 ? -7.881 5.727 20.273 1.00 92.44 331 GLU A C 1
ATOM 2631 O O . GLU A 1 331 ? -7.708 6.935 20.270 1.00 92.44 331 GLU A O 1
ATOM 2636 N N . GLN A 1 332 ? -6.986 4.894 20.807 1.00 89.94 332 GLN A N 1
ATOM 2637 C CA . GLN A 1 332 ? -5.805 5.377 21.508 1.00 89.94 332 GLN A CA 1
ATOM 2638 C C . GLN A 1 332 ? -4.829 6.125 20.597 1.00 89.94 332 GLN A C 1
ATOM 2640 O O . GLN A 1 332 ? -4.083 6.961 21.096 1.00 89.94 332 GLN A O 1
ATOM 2645 N N . ILE A 1 333 ? -4.761 5.802 19.305 1.00 89.25 333 ILE A N 1
ATOM 2646 C CA . ILE A 1 333 ? -3.784 6.369 18.365 1.00 89.25 333 ILE A CA 1
ATOM 2647 C C . ILE A 1 333 ? -4.309 7.645 17.695 1.00 89.25 333 ILE A C 1
ATOM 2649 O O . ILE A 1 333 ? -3.524 8.575 17.511 1.00 89.25 333 ILE A O 1
ATOM 2653 N N . PHE A 1 334 ? -5.596 7.694 17.337 1.00 89.94 334 PHE A N 1
ATOM 2654 C CA . PHE A 1 334 ? -6.190 8.780 16.546 1.00 89.94 334 PHE A CA 1
ATOM 2655 C C . PHE A 1 334 ? -7.190 9.655 17.305 1.00 89.94 334 PHE A C 1
ATOM 2657 O O . PHE A 1 334 ? -7.366 10.809 16.920 1.00 89.94 334 PHE A O 1
ATOM 2664 N N . CYS A 1 335 ? -7.849 9.143 18.346 1.00 82.31 335 CYS A N 1
ATOM 2665 C CA . CYS A 1 335 ? -8.690 9.968 19.205 1.00 82.31 335 CYS A CA 1
ATOM 2666 C C . CYS A 1 335 ? -7.840 10.498 20.364 1.00 82.31 335 CYS A C 1
ATOM 2668 O O . CYS A 1 335 ? -7.297 9.743 21.167 1.00 82.31 335 CYS A O 1
ATOM 2670 N N . GLU A 1 336 ? -7.695 11.816 20.429 1.00 63.78 336 GLU A N 1
ATOM 2671 C CA . GLU A 1 336 ? -7.336 12.488 21.675 1.00 63.78 336 GLU A CA 1
ATOM 2672 C C . GLU A 1 336 ? -8.628 12.925 22.372 1.00 63.78 336 GLU A C 1
ATOM 2674 O O . GLU A 1 336 ? -9.573 13.343 21.696 1.00 63.78 336 GLU A O 1
ATOM 2679 N N . ASP A 1 337 ? -8.657 12.793 23.700 1.00 42.47 337 ASP A N 1
ATOM 2680 C CA . ASP A 1 337 ? -9.600 13.508 24.569 1.00 42.47 337 ASP A CA 1
ATOM 2681 C C . ASP A 1 337 ? -9.463 15.034 24.429 1.00 42.47 337 ASP A C 1
ATOM 2683 O O . ASP A 1 337 ? -8.313 15.520 24.269 1.00 42.47 337 ASP A O 1
#

Mean predicted aligned error: 19.94 Å

pLDDT: mean 71.39, std 18.64, range [30.16, 96.25]

Secondary structure (DSSP, 8-state):
---EEEEEEEEEEEEEETTEE-----EEEEEEEETTEEEEEPPGGGS-S----------EEEEEE-TT-EEEEPPTTT------S-TTTTTTTEEEEE-TTS-EEEEE-S-HHHHHHHHHHHHHHHHHHTS----S----------PPPP----HHHHHHHHHHHHHHHTPPPHHHHHHTTSSPPPSSSS-HHHHHHHHTSSS-HHHHHHHHHHHHHTTTSTTTTPPS--TTTHHHHHHHHTT--S-HHHHHHHHHHHHHTS-HHHHHHHHHHHHHHHHHHHTHHHH---HHHHHHHHHHHH---SS--TTHHHHHHHHHHHHHHHHHTHHHHH---

Solvent-accessible surface area (backbone atoms only — not comparable to full-atom values): 20295 Å² total; per-residue (Å²): 131,89,64,79,74,47,73,49,80,37,35,36,27,49,44,25,53,73,74,41,81,42,80,78,53,81,44,68,23,52,33,38,35,43,90,54,30,43,33,34,26,60,54,86,85,76,66,74,94,82,77,87,87,81,76,96,66,86,56,71,68,45,77,42,62,30,63,73,32,49,76,47,74,37,55,75,92,77,58,84,81,82,88,70,100,57,98,70,60,78,42,76,34,29,38,30,40,35,36,73,72,41,32,30,35,41,39,36,47,98,44,63,73,58,42,52,50,50,50,50,51,53,52,53,43,29,57,61,58,69,55,79,84,78,76,92,82,84,86,91,81,90,78,86,87,82,82,76,90,72,81,76,76,50,73,62,59,55,52,50,51,54,52,50,53,55,45,65,79,65,54,77,54,73,65,62,42,34,75,71,60,78,51,70,88,43,90,72,92,44,57,65,62,60,49,11,62,74,73,73,42,52,49,53,68,68,56,57,52,50,53,57,52,36,71,73,76,37,43,65,39,70,38,62,90,56,76,94,73,80,68,76,66,59,64,65,54,50,77,71,61,82,79,77,80,97,57,68,68,62,50,52,54,52,49,24,54,55,51,69,70,42,58,64,35,59,35,50,40,46,53,54,50,50,53,51,51,48,55,40,38,73,31,22,88,60,8,67,33,43,62,65,62,50,14,65,59,44,12,72,73,76,49,71,74,95,61,92,56,97,56,55,74,59,51,55,52,53,32,21,51,52,41,36,51,49,61,77,41,36,59,74,48,72,51,76,134

Radius of gyration: 28.3 Å; Cα contacts (8 Å, |Δi|>4): 354; chains: 1; bounding box: 69×56×81 Å

Foldseek 3Di:
DFDFLDWDKWWKWWQDAQNDGDDTDIDIFTWTDTPQKIFTFDDPPPDPPDDDDDDPDRDGPDIARLAPKDKDFDDPVVDDPDDDPDPPVRRLFWMWIAGPSRIIMIIGDPDNVVSVVVRVSSVVSNVVNHDDPDDDDDDDDDDDDDDDDDPDPPPVNVVVVVVVVVCVVVPDDPVVCVVVVVDDDDPPPDDLVVQCVVVVHLEHPVLVVVLVVCVVPPLLAAQVLDDDDDPPVVVVLVVVPVPDDDDLVVVLVVLLVVLVPDDSSSNVNCLSVLVSVLSSQVSCVRHVDHLLSVLLSCLCVPDDDPDDDPPVVVSSVVSSVSSSSCNVCVCSRNPDD

Organism: Scleropages formosus (NCBI:txid113540)

Nearest PDB structures (foldseek):
  3byi-assembly1_A  TM=7.929E-01  e=6.303E-14  Homo sapiens
  2p0h-assembly1_A  TM=8.375E-01  e=4.586E-11  Homo sapiens
  2osa-assembly1_A  TM=8.492E-01  e=8.552E-09  Homo sapiens
  3cxl-assembly1_A  TM=8.380E-01  e=4.557E-07  unclassified
  5hpy-assembly2_D  TM=7.871E-01  e=2.903E-06  Homo sapiens

Sequence (337 aa):
MPVLEKAGILNKTKVCENGKKVRKNWSQSWTVLHGGVLTFHKDPKSTAAGASNKTNQIVPEFTVELRGATIGWASKDKSSKKNVLEKEVCCAMCLQLKTRTGAEFLIQYDTDSIINDWHKVITDTIRQLEQPCEEEGGEPMRRASTRPGTLGSDPEQKKVRTKLLKFLQKRPTLQSVKEKGYIRDSVFGCALSTLCALERTTIPSFVEKCVSAVERRGLDIDGIYRVSGNLAVIQKLRYKADHEISDYDQKVSYMRDLVKSLPQPNHNTMELLFRHLRRVIEYGEENRMTVQNVAIVFGPTLLRPETESANITMHMVFQNQIVELILNEYEQIFCED